Protein AF-A0A918C3E6-F1 (afdb_monomer_lite)

Secondary structure (DSSP, 8-state):
--PPP----GGG---PPP----------------------------SS-----------HHHHHHHHHHHHHHHHSS---S-EE--STT--TTHHHHHHHHS--S-EE--TTTTGGGHHHHHHHHHHHHHHS---SS-----B-SPP--HHHHHHHHHS-GGGTS--S----EEEEE-S-HHHHHHHHHHTT--EEEE-SSPBSSSS--SSEEEEE-SS-HHHHHHHIIIII---TT---EEEEEGGGHHHHBS-SS--TTS-B-PBBPGGGTGGGGGG--TTSB--BEEE-TTTSHHHHHHHHHHHHHHS--EEEEEES-SSSPPP-SHHHHHHHHHHTT-SEEEETTEEEEE-

Sequence (355 aa):
MGDVLVMFDPSRCSTPKRCCSSTTTRPRSELHRKKTKRGIFLTLFSPFIGANVRRARLTRRGVKAAKGKLNEHADLVELKRWRCTGRRTAPHSALWLLARVERAPGYFAPPAASDRGQPLGCALYAWHRLTGELPRRPLSSDYFGRDYTSEEIGQALRRDLCSGLVERRRTPFTWRRESDIARTAAQMIADGKIIGWFQGGSELGPRALGARSILADPRTTASSDALNQRIKHREPFRPFAPAILADHASTWFDLDVPSPFMLLAPPVRPDHVDRIAGVVHVDGTARVQTVDPAAAPTYGELIEHFHQLTGVPVVLHTSFNDREPIVETPAHALATFQACDLDAACVGEYLVERS

InterPro domains:
  IPR031730 Carbamoyltransferase, C-terminal [PF16861] (186-354)
  IPR038152 Carbamoyltransferase, C-terminal domain superfamily [G3DSA:3.90.870.20] (140-353)
  IPR051338 NodU/CmcH Carbamoyltransferase [PTHR34847] (104-354)

Radius of gyration: 26.07 Å; chains: 1; bounding box: 47×56×81 Å

Foldseek 3Di:
DDFADDDDDPPPDDDDDDDDDDDDDDDDDDDDDDDDDDDDDDDDDDPDDDDDDDDDDDDPVNVVVVVVVVVVVVVPPDQQDADEDQDDPDPLACQQVVVVPDPRNYYDYDLASDVLCVVVVVVQVVCCVVPVDHDRDDCPFQLPAAFDDPVQLVCLVPDDLVPDDDPFFFFDKDKDFAPQLLLVLLVCQVVFFWEFEAHHGAGRHQWGQRHQKTWHHQLDLVSLVCCCVFFAVDDSQDAFAKEFAQVCDVVQFVDPDADQSLSYWTATDPVCCNRRVRQAGPVRTGSYHHDYCVHVVSSQSNLVSNCVVRVDSIITIGANAYPDGGQRGSNSSVVSPSRTPGQWYDHHRMIMGGD

Structure (mmCIF, N/CA/C/O backbone):
data_AF-A0A918C3E6-F1
#
_entry.id   AF-A0A918C3E6-F1
#
loop_
_atom_site.group_PDB
_atom_site.id
_atom_site.type_symbol
_atom_site.label_atom_id
_atom_site.label_alt_id
_atom_site.label_comp_id
_atom_site.label_asym_id
_atom_site.label_entity_id
_atom_site.label_seq_id
_atom_site.pdbx_PDB_ins_code
_atom_site.Cartn_x
_atom_site.Cartn_y
_atom_site.Cartn_z
_atom_site.occupancy
_atom_site.B_iso_or_equiv
_atom_site.auth_seq_id
_atom_site.auth_comp_id
_atom_site.auth_asym_id
_atom_site.auth_atom_id
_atom_site.pdbx_PDB_model_num
ATOM 1 N N . MET A 1 1 ? 15.333 -22.493 -15.886 1.00 24.00 1 MET A N 1
ATOM 2 C CA . MET A 1 1 ? 15.479 -21.022 -15.860 1.00 24.00 1 MET A CA 1
ATOM 3 C C . MET A 1 1 ? 15.415 -20.543 -17.299 1.00 24.00 1 MET A C 1
ATOM 5 O O . MET A 1 1 ? 16.269 -20.947 -18.070 1.00 24.00 1 MET A O 1
ATOM 9 N N . GLY A 1 2 ? 14.354 -19.845 -17.704 1.00 22.14 2 GLY A N 1
ATOM 10 C CA . GLY A 1 2 ? 14.158 -19.441 -19.101 1.00 22.14 2 GLY A CA 1
ATOM 11 C C . GLY A 1 2 ? 13.901 -17.941 -19.207 1.00 22.14 2 GLY A C 1
ATOM 12 O O . GLY A 1 2 ? 12.870 -17.471 -18.733 1.00 22.14 2 GLY A O 1
ATOM 13 N N . ASP A 1 3 ? 14.819 -17.221 -19.852 1.00 21.97 3 ASP A N 1
ATOM 14 C CA . ASP A 1 3 ? 14.849 -15.758 -20.024 1.00 21.97 3 ASP A CA 1
ATOM 15 C C . ASP A 1 3 ? 13.633 -15.225 -20.778 1.00 21.97 3 ASP A C 1
ATOM 17 O O . ASP A 1 3 ? 13.451 -15.619 -21.922 1.00 21.97 3 ASP A O 1
ATOM 21 N N . VAL A 1 4 ? 12.798 -14.359 -20.191 1.00 28.09 4 VAL A N 1
ATOM 22 C CA . VAL A 1 4 ? 11.513 -13.907 -20.771 1.00 28.09 4 VAL A CA 1
ATOM 23 C C . VAL A 1 4 ? 11.683 -12.733 -21.746 1.00 28.09 4 VAL A C 1
ATOM 25 O O . VAL A 1 4 ? 12.194 -11.680 -21.389 1.00 28.09 4 VAL A O 1
ATOM 28 N N . LEU A 1 5 ? 11.190 -12.923 -22.975 1.00 25.81 5 LEU A N 1
ATOM 29 C CA . LEU A 1 5 ? 11.141 -11.958 -24.079 1.00 25.81 5 LEU A CA 1
ATOM 30 C C . LEU A 1 5 ? 9.895 -11.056 -23.956 1.00 25.81 5 LEU A C 1
ATOM 32 O O . LEU A 1 5 ? 8.774 -11.565 -23.933 1.00 25.81 5 LEU A O 1
ATOM 36 N N . VAL A 1 6 ? 10.066 -9.730 -23.918 1.00 30.89 6 VAL A N 1
ATOM 37 C CA . VAL A 1 6 ? 8.961 -8.758 -24.032 1.00 30.89 6 VAL A CA 1
ATOM 38 C C . VAL A 1 6 ? 8.838 -8.337 -25.495 1.00 30.89 6 VAL A C 1
ATOM 40 O O . VAL A 1 6 ? 9.670 -7.587 -25.998 1.00 30.89 6 VAL A O 1
ATOM 43 N N . MET A 1 7 ? 7.807 -8.814 -26.195 1.00 27.14 7 MET A N 1
ATOM 44 C CA . MET A 1 7 ? 7.545 -8.416 -27.580 1.00 27.14 7 MET A CA 1
ATOM 45 C C . MET A 1 7 ? 6.648 -7.178 -27.638 1.00 27.14 7 MET A C 1
ATOM 47 O O . MET A 1 7 ? 5.503 -7.193 -27.187 1.00 27.14 7 MET A O 1
ATOM 51 N N . PHE A 1 8 ? 7.159 -6.111 -28.248 1.00 31.36 8 PHE A N 1
ATOM 52 C CA . PHE A 1 8 ? 6.378 -4.953 -28.674 1.00 31.36 8 PHE A CA 1
ATOM 53 C C . PHE A 1 8 ? 6.330 -4.967 -30.207 1.00 31.36 8 PHE A C 1
ATOM 55 O O . PHE A 1 8 ? 7.381 -5.004 -30.837 1.00 31.36 8 PHE A O 1
ATOM 62 N N . ASP A 1 9 ? 5.138 -4.966 -30.812 1.00 30.31 9 ASP A N 1
ATOM 63 C CA . ASP A 1 9 ? 4.958 -4.889 -32.272 1.00 30.31 9 ASP A CA 1
ATOM 64 C C . ASP A 1 9 ? 4.810 -3.411 -32.702 1.00 30.31 9 ASP A C 1
ATOM 66 O O . ASP A 1 9 ? 3.739 -2.812 -32.523 1.00 30.31 9 ASP A O 1
ATOM 70 N N . PRO A 1 10 ? 5.859 -2.786 -33.271 1.00 30.00 10 PRO A N 1
ATOM 71 C CA . PRO A 1 10 ? 5.839 -1.378 -33.657 1.00 30.00 10 PRO A CA 1
ATOM 72 C C . PRO A 1 10 ? 4.968 -1.090 -34.893 1.00 30.00 10 PRO A C 1
ATOM 74 O O . PRO A 1 10 ? 4.697 0.078 -35.181 1.00 30.00 10 PRO A O 1
ATOM 77 N N . SER A 1 11 ? 4.456 -2.106 -35.604 1.00 29.09 11 SER A N 1
ATOM 78 C CA . SER A 1 11 ? 3.634 -1.904 -36.812 1.00 29.09 11 SER A CA 1
ATOM 79 C C . SER A 1 11 ? 2.245 -1.303 -36.529 1.00 29.09 11 SER A C 1
ATOM 81 O O . SER A 1 11 ? 1.541 -0.878 -37.450 1.00 29.09 11 SER A O 1
ATOM 83 N N . ARG A 1 12 ? 1.846 -1.207 -35.250 1.00 30.53 12 ARG A N 1
ATOM 84 C CA . ARG A 1 12 ? 0.537 -0.682 -34.818 1.00 30.53 12 ARG A CA 1
ATOM 85 C C . ARG A 1 12 ? 0.551 0.759 -34.298 1.00 30.53 12 ARG A C 1
ATOM 87 O O . ARG A 1 12 ? -0.494 1.227 -33.830 1.00 30.53 12 ARG A O 1
ATOM 94 N N . CYS A 1 13 ? 1.672 1.475 -34.395 1.00 26.84 13 CYS A N 1
ATOM 95 C CA . CYS A 1 13 ? 1.756 2.885 -34.008 1.00 26.84 13 CYS A CA 1
ATOM 96 C C . CYS A 1 13 ? 1.349 3.794 -35.186 1.00 26.84 13 CYS A C 1
ATOM 98 O O . CYS A 1 13 ? 2.166 4.197 -36.010 1.00 26.84 13 CYS A O 1
ATOM 100 N N . SER A 1 14 ? 0.052 4.092 -35.315 1.00 32.38 14 SER A N 1
ATOM 101 C CA . SER A 1 14 ? -0.426 5.089 -36.279 1.00 32.38 14 SER A CA 1
ATOM 102 C C . SER A 1 14 ? -0.107 6.501 -35.773 1.00 32.38 14 SER A C 1
ATOM 104 O O . SER A 1 14 ? -0.609 6.905 -34.728 1.00 32.38 14 SER A O 1
ATOM 106 N N . THR A 1 15 ? 0.718 7.212 -36.539 1.00 29.31 15 THR A N 1
ATOM 107 C CA . THR A 1 15 ? 1.147 8.620 -36.418 1.00 29.31 15 THR A CA 1
ATOM 108 C C . THR A 1 15 ? 0.153 9.609 -35.764 1.00 29.31 15 THR A C 1
ATOM 110 O O . THR A 1 15 ? -1.048 9.562 -36.045 1.00 29.31 15 THR A O 1
ATOM 113 N N . PRO A 1 16 ? 0.636 10.587 -34.964 1.00 32.25 16 PRO A N 1
ATOM 114 C CA . PRO A 1 16 ? -0.202 11.644 -34.405 1.00 32.25 16 PRO A CA 1
ATOM 115 C C . PRO A 1 16 ? -0.521 12.700 -35.476 1.00 32.25 16 PRO A C 1
ATOM 117 O O . PRO A 1 16 ? 0.372 13.274 -36.103 1.00 32.25 16 PRO A O 1
ATOM 120 N N . LYS A 1 17 ? -1.810 12.986 -35.695 1.00 29.97 17 LYS A N 1
ATOM 121 C CA . LYS A 1 17 ? -2.229 14.171 -36.457 1.00 29.97 17 LYS A CA 1
ATOM 122 C C . LYS A 1 17 ? -2.090 15.412 -35.574 1.00 29.97 17 LYS A C 1
ATOM 124 O O . LYS A 1 17 ? -2.590 15.441 -34.457 1.00 29.97 17 LYS A O 1
ATOM 129 N N . ARG A 1 18 ? -1.415 16.424 -36.123 1.00 29.00 18 ARG A N 1
ATOM 130 C CA . ARG A 1 18 ? -1.186 17.763 -35.562 1.00 29.00 18 ARG A CA 1
ATOM 131 C C . ARG A 1 18 ? -2.487 18.402 -35.052 1.00 29.00 18 ARG A C 1
ATOM 133 O O . ARG A 1 18 ? -3.426 18.551 -35.829 1.00 29.00 18 ARG A O 1
ATOM 140 N N . CYS A 1 19 ? -2.489 18.861 -33.801 1.00 23.14 19 CYS A N 1
ATOM 141 C CA . CYS A 1 19 ? -3.361 19.937 -33.331 1.00 23.14 19 CYS A CA 1
ATOM 142 C C . CYS A 1 19 ? -2.524 21.221 -33.291 1.00 23.14 19 CYS A C 1
ATOM 144 O O . CYS A 1 19 ? -1.730 21.409 -32.376 1.00 23.14 19 CYS A O 1
ATOM 146 N N . CYS A 1 20 ? -2.685 22.084 -34.294 1.00 25.58 20 CYS A N 1
ATOM 147 C CA . CYS A 1 20 ? -2.330 23.495 -34.184 1.00 25.58 20 CYS A CA 1
ATOM 148 C C . CYS A 1 20 ? -3.624 24.271 -33.940 1.00 25.58 20 CYS A C 1
ATOM 150 O O . CYS A 1 20 ? -4.555 24.200 -34.741 1.00 25.58 20 CYS A O 1
ATOM 152 N N . SER A 1 21 ? -3.667 24.989 -32.825 1.00 26.66 21 SER A N 1
ATOM 153 C CA . SER A 1 21 ? -4.630 26.042 -32.533 1.00 26.66 21 SER A CA 1
ATOM 154 C C . SER A 1 21 ? -4.211 27.330 -33.241 1.00 26.66 21 SER A C 1
ATOM 156 O O . SER A 1 21 ? -3.118 27.834 -32.987 1.00 26.66 21 SER A O 1
ATOM 158 N N . SER A 1 22 ? -5.090 27.906 -34.055 1.00 26.45 22 SER A N 1
ATOM 159 C CA . SER A 1 22 ? -5.123 29.354 -34.252 1.00 26.45 22 SER A CA 1
ATOM 160 C C . SER A 1 22 ? -6.558 29.826 -34.484 1.00 26.45 22 SER A C 1
ATOM 162 O O . SER A 1 22 ? -7.335 29.272 -35.259 1.00 26.45 22 SER A O 1
ATOM 164 N N . THR A 1 23 ? -6.902 30.834 -33.700 1.00 26.62 23 THR A N 1
ATOM 165 C CA . THR A 1 23 ? -8.120 31.636 -33.666 1.00 26.62 23 THR A CA 1
ATOM 166 C C . THR A 1 23 ? -8.236 32.539 -34.891 1.00 26.62 23 THR A C 1
ATOM 168 O O . THR A 1 23 ? -7.307 33.298 -35.155 1.00 26.62 23 THR A O 1
ATOM 171 N N . THR A 1 24 ? -9.387 32.548 -35.576 1.00 24.94 24 THR A N 1
ATOM 172 C CA . THR A 1 24 ? -10.014 33.768 -36.137 1.00 24.94 24 THR A CA 1
ATOM 173 C C . THR A 1 24 ? -11.448 33.507 -36.630 1.00 24.94 24 THR A C 1
ATOM 175 O O . THR A 1 24 ? -11.863 32.380 -36.883 1.00 24.94 24 THR A O 1
ATOM 178 N N . THR A 1 25 ? -12.227 34.582 -36.661 1.00 25.11 25 THR A N 1
ATOM 179 C CA . THR A 1 25 ? -13.690 34.714 -36.570 1.00 25.11 25 THR A CA 1
ATOM 180 C C . THR A 1 25 ? -14.451 34.836 -37.909 1.00 25.11 25 THR A C 1
ATOM 182 O O . THR A 1 25 ? -14.099 35.712 -38.683 1.00 25.11 25 THR A O 1
ATOM 185 N N . ARG A 1 26 ? -15.578 34.086 -38.044 1.00 22.88 26 ARG A N 1
ATOM 186 C CA . ARG A 1 26 ? -16.870 34.325 -38.789 1.00 22.88 26 ARG A CA 1
ATOM 187 C C . ARG A 1 26 ? -16.857 34.650 -40.317 1.00 22.88 26 ARG A C 1
ATOM 189 O O . ARG A 1 26 ? -15.815 35.042 -40.816 1.00 22.88 26 ARG A O 1
ATOM 196 N N . PRO A 1 27 ? -17.998 34.578 -41.073 1.00 29.48 27 PRO A N 1
ATOM 197 C CA . PRO A 1 27 ? -19.380 34.143 -40.761 1.00 29.48 27 PRO A CA 1
ATOM 198 C C . PRO A 1 27 ? -19.982 33.063 -41.716 1.00 29.48 27 PRO A C 1
ATOM 200 O O . PRO A 1 27 ? -19.357 32.608 -42.666 1.00 29.48 27 PRO A O 1
ATOM 203 N N . ARG A 1 28 ? -21.232 32.652 -41.426 1.00 29.75 28 ARG A N 1
ATOM 204 C CA . ARG A 1 28 ? -22.107 31.737 -42.197 1.00 29.75 28 ARG A CA 1
ATOM 205 C C . ARG A 1 28 ? -22.489 32.283 -43.586 1.00 29.75 28 ARG A C 1
ATOM 207 O O . ARG A 1 28 ? -22.955 33.414 -43.668 1.00 29.75 28 ARG A O 1
ATOM 214 N N . SER A 1 29 ? -22.488 31.414 -44.601 1.00 25.55 29 SER A N 1
ATOM 215 C CA . SER A 1 29 ? -23.420 31.453 -45.742 1.00 25.55 29 SER A CA 1
ATOM 216 C C . SER A 1 29 ? -23.614 30.048 -46.348 1.00 25.55 29 SER A C 1
ATOM 218 O O . SER A 1 29 ? -22.849 29.121 -46.082 1.00 25.55 29 SER A O 1
ATOM 220 N N . GLU A 1 30 ? -24.735 29.881 -47.041 1.00 25.00 30 GLU A N 1
ATOM 221 C CA . GLU A 1 30 ? -25.447 28.641 -47.359 1.00 25.00 30 GLU A CA 1
ATOM 222 C C . GLU A 1 30 ? -24.906 27.798 -48.539 1.00 25.00 30 GLU A C 1
ATOM 224 O O . GLU A 1 30 ? -24.144 28.261 -49.377 1.00 25.00 30 GLU A O 1
ATOM 229 N N . LEU A 1 31 ? -25.457 26.573 -48.635 1.00 24.31 31 LEU A N 1
ATOM 230 C CA . LEU A 1 31 ? -25.692 25.766 -49.848 1.00 24.31 31 LEU A CA 1
ATOM 231 C C . LEU A 1 31 ? -24.477 25.198 -50.627 1.00 24.31 31 LEU A C 1
ATOM 233 O O . LEU A 1 31 ? -23.880 25.867 -51.453 1.00 24.31 31 LEU A O 1
ATOM 237 N N . HIS A 1 32 ? -24.244 23.878 -50.534 1.00 24.44 32 HIS A N 1
ATOM 238 C CA . HIS A 1 32 ? -24.578 22.918 -51.611 1.00 24.44 32 HIS A CA 1
ATOM 239 C C . HIS A 1 32 ? -24.118 21.477 -51.317 1.00 24.44 32 HIS A C 1
ATOM 241 O O . HIS A 1 32 ? -23.004 21.187 -50.883 1.00 24.44 32 HIS A O 1
ATOM 247 N N . ARG A 1 33 ? -25.012 20.540 -51.632 1.00 33.44 33 ARG A N 1
ATOM 248 C CA . ARG A 1 33 ? -24.866 19.088 -51.517 1.00 33.44 33 ARG A CA 1
ATOM 249 C C . ARG A 1 33 ? -24.036 18.569 -52.703 1.00 33.44 33 ARG A C 1
ATOM 251 O O . ARG A 1 33 ? -24.543 18.530 -53.817 1.00 33.44 33 ARG A O 1
ATOM 258 N N . LYS A 1 34 ? -22.800 18.098 -52.489 1.00 25.55 34 LYS A N 1
ATOM 259 C CA . LYS A 1 34 ? -22.087 17.236 -53.460 1.00 25.55 34 LYS A CA 1
ATOM 260 C C . LYS A 1 34 ? -21.380 16.072 -52.760 1.00 25.55 34 LYS A C 1
ATOM 262 O O . LYS A 1 34 ? -20.381 16.232 -52.068 1.00 25.55 34 LYS A O 1
ATOM 267 N N . LYS A 1 35 ? -21.918 14.865 -52.974 1.00 35.50 35 LYS A N 1
ATOM 268 C CA . LYS A 1 35 ? -21.243 13.588 -52.709 1.00 35.50 35 LYS A CA 1
ATOM 269 C C . LYS A 1 35 ? -20.081 13.443 -53.697 1.00 35.50 35 LYS A C 1
ATOM 271 O O . LYS A 1 35 ? -20.320 13.229 -54.881 1.00 35.50 35 LYS A O 1
ATOM 276 N N . THR A 1 36 ? -18.843 13.452 -53.216 1.00 28.17 36 THR A N 1
ATOM 277 C CA . THR A 1 36 ? -17.682 12.974 -53.986 1.00 28.17 36 THR A CA 1
ATOM 278 C C . THR A 1 36 ? -16.965 11.867 -53.226 1.00 28.17 36 THR A C 1
ATOM 280 O O . THR A 1 36 ? -16.437 12.076 -52.135 1.00 28.17 36 THR A O 1
ATOM 283 N N . LYS A 1 37 ? -16.959 10.670 -53.829 1.00 32.62 37 LYS A N 1
ATOM 284 C CA . LYS A 1 37 ? -16.171 9.499 -53.427 1.00 32.62 37 LYS A CA 1
ATOM 285 C C . LYS A 1 37 ? -14.682 9.878 -53.408 1.00 32.62 37 LYS A C 1
ATOM 287 O O . LYS A 1 37 ? -14.063 9.958 -54.464 1.00 32.62 37 LYS A O 1
ATOM 292 N N . ARG A 1 38 ? -14.086 10.080 -52.229 1.00 27.78 38 ARG A N 1
ATOM 293 C CA . ARG A 1 38 ? -12.622 10.145 -52.092 1.00 27.78 38 ARG A CA 1
ATOM 294 C C . ARG A 1 38 ? -12.074 8.721 -52.009 1.00 27.78 38 ARG A C 1
ATOM 296 O O . ARG A 1 38 ? -12.252 8.037 -51.006 1.00 27.78 38 ARG A O 1
ATOM 303 N N . GLY A 1 39 ? -11.449 8.267 -53.094 1.00 26.94 39 GLY A N 1
ATOM 304 C CA . GLY A 1 39 ? -10.570 7.101 -53.071 1.00 26.94 39 GLY A CA 1
ATOM 305 C C . GLY A 1 39 ? -9.336 7.414 -52.227 1.00 26.94 39 GLY A C 1
ATOM 306 O O . GLY A 1 39 ? -8.713 8.457 -52.408 1.00 26.94 39 GLY A O 1
ATOM 307 N N . ILE A 1 40 ? -9.012 6.532 -51.287 1.00 25.47 40 ILE A N 1
ATOM 308 C CA . ILE A 1 40 ? -7.794 6.616 -50.479 1.00 25.47 40 ILE A CA 1
ATOM 309 C C . ILE A 1 40 ? -6.658 6.051 -51.336 1.00 25.47 40 ILE A C 1
ATOM 311 O O . ILE A 1 40 ? -6.660 4.864 -51.657 1.00 25.47 40 ILE A O 1
ATOM 315 N N . PHE A 1 41 ? -5.718 6.902 -51.739 1.00 24.34 41 PHE A N 1
ATOM 316 C CA . PHE A 1 41 ? -4.439 6.473 -52.299 1.00 24.34 41 PHE A CA 1
ATOM 317 C C . PHE A 1 41 ? -3.450 6.295 -51.147 1.00 24.34 41 PHE A C 1
ATOM 319 O O . PHE A 1 41 ? -3.283 7.206 -50.339 1.00 24.34 41 PHE A O 1
ATOM 326 N N . LEU A 1 42 ? -2.811 5.128 -51.071 1.00 26.30 42 LEU A N 1
ATOM 327 C CA . LEU A 1 42 ? -1.682 4.884 -50.179 1.00 26.30 42 LEU A CA 1
ATOM 328 C C . LEU A 1 42 ? -0.418 4.822 -51.043 1.00 26.30 42 LEU A C 1
ATOM 330 O O . LEU A 1 42 ? -0.316 3.962 -51.918 1.00 26.30 42 LEU A O 1
ATOM 334 N N . THR A 1 43 ? 0.515 5.743 -50.828 1.00 25.66 43 THR A N 1
ATOM 335 C CA . THR A 1 43 ? 1.854 5.690 -51.424 1.00 25.66 43 THR A CA 1
ATOM 336 C C . THR A 1 43 ? 2.743 4.902 -50.467 1.00 25.66 43 THR A C 1
ATOM 338 O O . THR A 1 43 ? 2.933 5.322 -49.328 1.00 25.66 43 THR A O 1
ATOM 341 N N . LEU A 1 44 ? 3.244 3.745 -50.899 1.00 25.62 44 LEU A N 1
ATOM 342 C CA . LEU A 1 44 ? 4.241 2.968 -50.163 1.00 25.62 44 LEU A CA 1
ATOM 343 C C . LEU A 1 44 ? 5.630 3.481 -50.554 1.00 25.62 44 LEU A C 1
ATOM 345 O O . LEU A 1 44 ? 5.971 3.462 -51.734 1.00 25.62 44 LEU A O 1
ATOM 349 N N . PHE A 1 45 ? 6.414 3.931 -49.577 1.00 23.41 45 PHE A N 1
ATOM 350 C CA . PHE A 1 45 ? 7.855 4.114 -49.736 1.00 23.41 45 PHE A CA 1
ATOM 351 C C . PHE A 1 45 ? 8.558 2.882 -49.162 1.00 23.41 45 PHE A C 1
ATOM 353 O O . PHE A 1 45 ? 8.372 2.550 -47.994 1.00 23.41 45 PHE A O 1
ATOM 360 N N . SER A 1 46 ? 9.355 2.218 -49.994 1.00 26.66 46 SER A N 1
ATOM 361 C CA . SER A 1 46 ? 10.363 1.243 -49.582 1.00 26.66 46 SER A CA 1
ATOM 362 C C . SER A 1 46 ? 11.721 1.805 -50.011 1.00 26.66 46 SER A C 1
ATOM 364 O O . SER A 1 46 ? 11.841 2.227 -51.164 1.00 26.66 46 SER A O 1
ATOM 366 N N . PRO A 1 47 ? 12.731 1.891 -49.129 1.00 31.95 47 PRO A N 1
ATOM 367 C CA . PRO A 1 47 ? 14.073 2.250 -49.538 1.00 31.95 47 PRO A CA 1
ATOM 368 C C . PRO A 1 47 ? 14.764 0.950 -49.934 1.00 31.95 47 PRO A C 1
ATOM 370 O O . PRO A 1 47 ? 15.259 0.261 -49.063 1.00 31.95 47 PRO A O 1
ATOM 373 N N . PHE A 1 48 ? 14.672 0.556 -51.199 1.00 28.02 48 PHE A N 1
ATOM 374 C CA . PHE A 1 48 ? 15.638 -0.248 -51.962 1.00 28.02 48 PHE A CA 1
ATOM 375 C C . PHE A 1 48 ? 14.918 -0.761 -53.217 1.00 28.02 48 PHE A C 1
ATOM 377 O O . PHE A 1 48 ? 13.829 -1.321 -53.135 1.00 28.02 48 PHE A O 1
ATOM 384 N N . ILE A 1 49 ? 15.571 -0.577 -54.369 1.00 27.23 49 ILE A N 1
ATOM 385 C CA . ILE A 1 49 ? 15.128 -0.870 -55.745 1.00 27.23 49 ILE A CA 1
ATOM 386 C C . ILE A 1 49 ? 14.296 0.258 -56.380 1.00 27.23 49 ILE A C 1
ATOM 388 O O . ILE A 1 49 ? 13.123 0.480 -56.091 1.00 27.23 49 ILE A O 1
ATOM 392 N N . GLY A 1 50 ? 14.958 0.988 -57.280 1.00 29.19 50 GLY A N 1
ATOM 393 C CA . GLY A 1 50 ? 14.334 1.963 -58.160 1.00 29.19 50 GLY A CA 1
ATOM 394 C C . GLY A 1 50 ? 13.469 1.330 -59.254 1.00 29.19 50 GLY A C 1
ATOM 395 O O . GLY A 1 50 ? 13.571 0.148 -59.561 1.00 29.19 50 GLY A O 1
ATOM 396 N N . ALA A 1 51 ? 12.690 2.210 -59.884 1.00 29.88 51 ALA A N 1
ATOM 397 C CA . ALA A 1 51 ? 11.953 2.051 -61.138 1.00 29.88 51 ALA A CA 1
ATOM 398 C C . ALA A 1 51 ? 10.553 1.386 -61.104 1.00 29.88 51 ALA A C 1
ATOM 400 O O . ALA A 1 51 ? 10.354 0.232 -60.746 1.00 29.88 51 ALA A O 1
ATOM 401 N N . ASN A 1 52 ? 9.604 2.165 -61.644 1.00 27.39 52 ASN A N 1
ATOM 402 C CA . ASN A 1 52 ? 8.299 1.809 -62.217 1.00 27.39 52 ASN A CA 1
ATOM 403 C C . ASN A 1 52 ? 7.148 1.397 -61.280 1.00 27.39 52 ASN A C 1
ATOM 405 O O . ASN A 1 52 ? 6.746 0.241 -61.173 1.00 27.39 52 ASN A O 1
ATOM 409 N N . VAL A 1 53 ? 6.473 2.417 -60.740 1.00 26.23 53 VAL A N 1
ATOM 410 C CA . VAL A 1 53 ? 5.134 2.305 -60.142 1.00 26.23 53 VAL A CA 1
ATOM 411 C C . VAL A 1 53 ? 4.076 2.110 -61.241 1.00 26.23 53 VAL A C 1
ATOM 413 O O . VAL A 1 53 ? 3.628 3.074 -61.861 1.00 26.23 53 VAL A O 1
ATOM 416 N N . ARG A 1 54 ? 3.588 0.878 -61.445 1.00 27.98 54 ARG A N 1
ATOM 417 C CA . ARG A 1 54 ? 2.257 0.651 -62.045 1.00 27.98 54 ARG A CA 1
ATOM 418 C C . ARG A 1 54 ? 1.211 0.597 -60.930 1.00 27.98 54 ARG A C 1
ATOM 420 O O . ARG A 1 54 ? 1.223 -0.294 -60.086 1.00 27.98 54 ARG A O 1
ATOM 427 N N . ARG A 1 55 ? 0.283 1.560 -60.920 1.00 28.39 55 ARG A N 1
ATOM 428 C CA . ARG A 1 55 ? -0.861 1.597 -59.991 1.00 28.39 55 ARG A CA 1
ATOM 429 C C . ARG A 1 55 ? -1.828 0.446 -60.295 1.00 28.39 55 ARG A C 1
ATOM 431 O O . ARG A 1 55 ? -2.623 0.550 -61.224 1.00 28.39 55 ARG A O 1
ATOM 438 N N . ALA A 1 56 ? -1.816 -0.611 -59.486 1.00 35.06 56 ALA A N 1
ATOM 439 C CA . ALA A 1 56 ? -2.851 -1.644 -59.520 1.00 35.06 56 ALA A CA 1
ATOM 440 C C . ALA A 1 56 ? -3.968 -1.338 -58.503 1.00 35.06 56 ALA A C 1
ATOM 442 O O . ALA A 1 56 ? -3.718 -1.074 -57.326 1.00 35.06 56 ALA A O 1
ATOM 443 N N . ARG A 1 57 ? -5.226 -1.376 -58.958 1.00 30.28 57 ARG A N 1
ATOM 444 C CA . ARG A 1 57 ? -6.423 -1.220 -58.115 1.00 30.28 57 ARG A CA 1
ATOM 445 C C . ARG A 1 57 ? -6.700 -2.546 -57.396 1.00 30.28 57 ARG A C 1
ATOM 447 O O . ARG A 1 57 ? -7.277 -3.456 -57.982 1.00 30.28 57 ARG A O 1
ATOM 454 N N . LEU A 1 58 ? -6.309 -2.670 -56.129 1.00 36.47 58 LEU A N 1
ATOM 455 C CA . LEU A 1 58 ? -6.664 -3.842 -55.323 1.00 36.47 58 LEU A CA 1
ATOM 456 C C . LEU A 1 58 ? -8.143 -3.786 -54.914 1.00 36.47 58 LEU A C 1
ATOM 458 O O . LEU A 1 58 ? -8.616 -2.815 -54.321 1.00 36.47 58 LEU A O 1
ATOM 462 N N . THR A 1 59 ? -8.889 -4.842 -55.238 1.00 41.09 59 THR A N 1
ATOM 463 C CA . THR A 1 59 ? -10.287 -5.010 -54.821 1.00 41.09 59 THR A CA 1
ATOM 464 C C . THR A 1 59 ? -10.366 -5.404 -53.340 1.00 41.09 59 THR A C 1
ATOM 466 O O . THR A 1 59 ? -9.414 -5.941 -52.769 1.00 41.09 59 THR A O 1
ATOM 469 N N . ARG A 1 60 ? -11.521 -5.182 -52.687 1.00 36.12 60 ARG A N 1
ATOM 470 C CA . ARG A 1 60 ? -11.744 -5.517 -51.258 1.00 36.12 60 ARG A CA 1
ATOM 471 C C . ARG A 1 60 ? -11.399 -6.973 -50.894 1.00 36.12 60 ARG A C 1
ATOM 473 O O . ARG A 1 60 ? -11.041 -7.227 -49.748 1.00 36.12 60 ARG A O 1
ATOM 480 N N . ARG A 1 61 ? -11.477 -7.915 -51.845 1.00 34.00 61 ARG A N 1
ATOM 481 C CA . ARG A 1 61 ? -11.069 -9.320 -51.648 1.00 34.00 61 ARG A CA 1
ATOM 482 C C . ARG A 1 61 ? -9.544 -9.487 -51.561 1.00 34.00 61 ARG A C 1
ATOM 484 O O . ARG A 1 61 ? -9.086 -10.233 -50.703 1.00 34.00 61 ARG A O 1
ATOM 491 N N . GLY A 1 62 ? -8.766 -8.730 -52.340 1.00 34.59 62 GLY A N 1
ATOM 492 C CA . GLY A 1 62 ? -7.295 -8.754 -52.292 1.00 34.59 62 GLY A CA 1
ATOM 493 C C . GLY A 1 62 ? -6.722 -8.231 -50.970 1.00 34.59 62 GLY A C 1
ATOM 494 O O . GLY A 1 62 ? -5.773 -8.796 -50.438 1.00 34.59 62 GLY A O 1
ATOM 495 N N . VAL A 1 63 ? -7.367 -7.224 -50.371 1.00 36.41 63 VAL A N 1
ATOM 496 C CA . VAL A 1 63 ? -7.002 -6.707 -49.035 1.00 36.41 63 VAL A CA 1
ATOM 497 C C . VAL A 1 63 ? -7.276 -7.738 -47.931 1.00 36.41 63 VAL A C 1
ATOM 499 O O . VAL A 1 63 ? -6.523 -7.826 -46.964 1.00 36.41 63 VAL A O 1
ATOM 502 N N . LYS A 1 64 ? -8.336 -8.546 -48.074 1.00 36.25 64 LYS A N 1
ATOM 503 C CA . LYS A 1 64 ? -8.692 -9.598 -47.108 1.00 36.25 64 LYS A CA 1
ATOM 504 C C . LYS A 1 64 ? -7.721 -10.785 -47.178 1.00 36.25 64 LYS A C 1
ATOM 506 O O . LYS A 1 64 ? -7.312 -11.277 -46.134 1.00 36.25 64 LYS A O 1
ATOM 511 N N . ALA A 1 65 ? -7.298 -11.174 -48.383 1.00 35.12 65 ALA A N 1
ATOM 512 C CA . ALA A 1 65 ? -6.311 -12.236 -48.597 1.00 35.12 65 ALA A CA 1
ATOM 513 C C . ALA A 1 65 ? -4.898 -11.846 -48.117 1.00 35.12 65 ALA A C 1
ATOM 515 O O . ALA A 1 65 ? -4.216 -12.658 -47.500 1.00 35.12 65 ALA A O 1
ATOM 516 N N . ALA A 1 66 ? -4.483 -10.589 -48.322 1.00 37.78 66 ALA A N 1
ATOM 517 C CA . ALA A 1 66 ? -3.210 -10.079 -47.805 1.00 37.78 66 ALA A CA 1
ATOM 518 C C . ALA A 1 66 ? -3.189 -9.992 -46.265 1.00 37.78 66 ALA A C 1
ATOM 520 O O . ALA A 1 66 ? -2.175 -10.305 -45.652 1.00 37.78 66 ALA A O 1
ATOM 521 N N . LYS A 1 67 ? -4.322 -9.639 -45.632 1.00 35.69 67 LYS A N 1
ATOM 522 C CA . LYS A 1 67 ? -4.488 -9.712 -44.168 1.00 35.69 67 LYS A CA 1
ATOM 523 C C . LYS A 1 67 ? -4.460 -11.146 -43.635 1.00 35.69 67 LYS A C 1
ATOM 525 O O . LYS A 1 67 ? -3.902 -11.363 -42.570 1.00 35.69 67 LYS A O 1
ATOM 530 N N . GLY A 1 68 ? -5.053 -12.095 -44.365 1.00 31.94 68 GLY A N 1
ATOM 531 C CA . GLY A 1 68 ? -5.024 -13.518 -44.010 1.00 31.94 68 GLY A CA 1
ATOM 532 C C . GLY A 1 68 ? -3.599 -14.066 -43.969 1.00 31.94 68 GLY A C 1
ATOM 533 O O . GLY A 1 68 ? -3.185 -14.594 -42.946 1.00 31.94 68 GLY A O 1
ATOM 534 N N . LYS A 1 69 ? -2.810 -13.810 -45.021 1.00 33.84 69 LYS A N 1
ATOM 535 C CA . LYS A 1 69 ? -1.411 -14.264 -45.099 1.00 33.84 69 LYS A CA 1
ATOM 536 C C . LYS A 1 69 ? -0.467 -13.569 -44.111 1.00 33.84 69 LYS A C 1
ATOM 538 O O . LYS A 1 69 ? 0.484 -14.191 -43.657 1.00 33.84 69 LYS A O 1
ATOM 543 N N . LEU A 1 70 ? -0.714 -12.301 -43.757 1.00 34.00 70 LEU A N 1
ATOM 544 C CA . LEU A 1 70 ? 0.057 -11.614 -42.706 1.00 34.00 70 LEU A CA 1
ATOM 545 C C . LEU A 1 70 ? -0.235 -12.172 -41.306 1.00 34.00 70 LEU A C 1
ATOM 547 O O . LEU A 1 70 ? 0.669 -12.213 -40.479 1.00 34.00 70 LEU A O 1
ATOM 551 N N . ASN A 1 71 ? -1.476 -12.596 -41.046 1.00 34.41 71 ASN A N 1
ATOM 552 C CA . ASN A 1 71 ? -1.841 -13.227 -39.778 1.00 34.41 71 ASN A CA 1
ATOM 553 C C . ASN A 1 71 ? -1.268 -14.649 -39.674 1.00 34.41 71 ASN A C 1
ATOM 555 O O . ASN A 1 71 ? -0.693 -14.978 -38.646 1.00 34.41 71 ASN A O 1
ATOM 559 N N . GLU A 1 72 ? -1.317 -15.444 -40.749 1.00 35.03 72 GLU A N 1
ATOM 560 C CA . GLU A 1 72 ? -0.706 -16.786 -40.778 1.00 35.03 72 GLU A CA 1
ATOM 561 C C . GLU A 1 72 ? 0.815 -16.742 -40.550 1.00 35.03 72 GLU A C 1
ATOM 563 O O . GLU A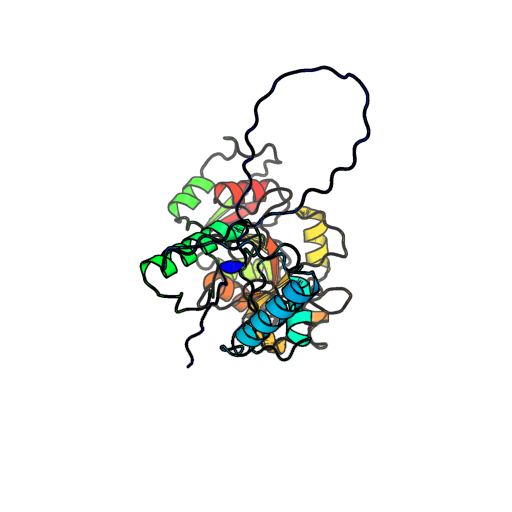 1 72 ? 1.365 -17.614 -39.885 1.00 35.03 72 GLU A O 1
ATOM 568 N N . HIS A 1 73 ? 1.505 -15.701 -41.033 1.00 32.59 73 HIS A N 1
ATOM 569 C CA . HIS A 1 73 ? 2.936 -15.519 -40.770 1.00 32.59 73 HIS A CA 1
ATOM 570 C C . HIS A 1 73 ? 3.245 -15.048 -39.341 1.00 32.59 73 HIS A C 1
ATOM 572 O O . HIS A 1 73 ? 4.318 -15.359 -38.828 1.00 32.59 73 HIS A O 1
ATOM 578 N N . ALA A 1 74 ? 2.330 -14.312 -38.702 1.00 33.72 74 ALA A N 1
ATOM 579 C CA . ALA A 1 74 ? 2.465 -13.881 -37.310 1.00 33.72 74 ALA A CA 1
ATOM 580 C C . ALA A 1 74 ? 2.208 -15.031 -36.320 1.00 33.72 74 ALA A C 1
ATOM 582 O O . ALA A 1 74 ? 2.800 -15.048 -35.245 1.00 33.72 74 ALA A O 1
ATOM 583 N N . ASP A 1 75 ? 1.385 -16.010 -36.704 1.00 34.06 75 ASP A N 1
ATOM 584 C CA . ASP A 1 75 ? 1.095 -17.194 -35.889 1.00 34.06 75 ASP A CA 1
ATOM 585 C C . ASP A 1 75 ? 2.223 -18.251 -35.931 1.00 34.06 75 ASP A C 1
ATOM 587 O O . ASP A 1 75 ? 2.317 -19.094 -35.039 1.00 34.06 75 ASP A O 1
ATOM 591 N N . LEU A 1 76 ? 3.111 -18.193 -36.934 1.00 34.38 76 LEU A N 1
ATOM 592 C CA . LEU A 1 76 ? 4.217 -19.145 -37.133 1.00 34.38 76 LEU A CA 1
ATOM 593 C C . LEU A 1 76 ? 5.531 -18.759 -36.427 1.00 34.38 76 LEU A C 1
ATOM 595 O O . LEU A 1 76 ? 6.439 -19.586 -36.357 1.00 34.38 76 LEU A O 1
ATOM 599 N N . VAL A 1 77 ? 5.650 -17.542 -35.886 1.00 37.12 77 VAL A N 1
ATOM 600 C CA . VAL A 1 77 ? 6.881 -17.049 -35.242 1.00 37.12 77 VAL A CA 1
ATOM 601 C C . VAL A 1 77 ? 6.623 -16.834 -33.743 1.00 37.12 77 VAL A C 1
ATOM 603 O O . VAL A 1 77 ? 6.309 -15.741 -33.293 1.00 37.12 77 VAL A O 1
ATOM 606 N N . GLU A 1 78 ? 6.715 -17.933 -32.989 1.00 39.66 78 GLU A N 1
ATOM 607 C CA . GLU A 1 78 ? 6.805 -18.012 -31.517 1.00 39.66 78 GLU A CA 1
ATOM 608 C C . GLU A 1 78 ? 5.705 -17.342 -30.660 1.00 39.66 78 GLU A C 1
ATOM 610 O O . GLU A 1 78 ? 5.936 -16.408 -29.893 1.00 39.66 78 GLU A O 1
ATOM 615 N N . LEU A 1 79 ? 4.514 -17.946 -30.628 1.00 34.78 79 LEU A N 1
ATOM 616 C CA . LEU A 1 79 ? 3.482 -17.672 -29.615 1.00 34.78 79 LEU A CA 1
ATOM 617 C C . LEU A 1 79 ? 3.573 -18.635 -28.417 1.00 34.78 79 LEU A C 1
ATOM 619 O O . LEU A 1 79 ? 2.682 -19.453 -28.184 1.00 34.78 79 LEU A O 1
ATOM 623 N N . LYS A 1 80 ? 4.641 -18.528 -27.615 1.00 32.72 80 LYS A N 1
ATOM 624 C CA . LYS A 1 80 ? 4.684 -19.145 -26.270 1.00 32.72 80 LYS A CA 1
ATOM 625 C C . LYS A 1 80 ? 5.030 -18.196 -25.121 1.00 32.72 80 LYS A C 1
ATOM 627 O O . LYS A 1 80 ? 5.319 -18.656 -24.020 1.00 32.72 80 LYS A O 1
ATOM 632 N N . ARG A 1 81 ? 4.931 -16.878 -25.319 1.00 38.38 81 ARG A N 1
ATOM 633 C CA . ARG A 1 81 ? 5.111 -15.903 -24.233 1.00 38.38 81 ARG A CA 1
ATOM 634 C C . ARG A 1 81 ? 4.092 -14.770 -24.288 1.00 38.38 81 ARG A C 1
ATOM 636 O O . ARG A 1 81 ? 4.013 -14.061 -25.278 1.00 38.38 81 ARG A O 1
ATOM 643 N N . TRP A 1 82 ? 3.333 -14.664 -23.197 1.00 37.59 82 TRP A N 1
ATOM 644 C CA . TRP A 1 82 ? 2.647 -13.490 -22.648 1.00 37.59 82 TRP A CA 1
ATOM 645 C C . TRP A 1 82 ? 1.951 -12.541 -23.645 1.00 37.59 82 TRP A C 1
ATOM 647 O O . TRP A 1 82 ? 2.585 -11.734 -24.320 1.00 37.59 82 TRP A O 1
ATOM 657 N N . ARG A 1 83 ? 0.609 -12.560 -23.682 1.00 46.41 83 ARG A N 1
ATOM 658 C CA . ARG A 1 83 ? -0.180 -11.551 -24.418 1.00 46.41 83 ARG A CA 1
ATOM 659 C C . ARG A 1 83 ? -0.216 -10.236 -23.622 1.00 46.41 83 ARG A C 1
ATOM 661 O O . ARG A 1 83 ? -0.854 -10.173 -22.577 1.00 46.41 83 ARG A O 1
ATOM 668 N N . CYS A 1 84 ? 0.439 -9.187 -24.123 1.00 43.22 84 CYS A N 1
ATOM 669 C CA . CYS A 1 84 ? 0.419 -7.840 -23.535 1.00 43.22 84 CYS A CA 1
ATOM 670 C C . CYS A 1 84 ? -0.735 -6.997 -24.111 1.00 43.22 84 CYS A C 1
ATOM 672 O O . CYS A 1 84 ? -0.806 -6.794 -25.326 1.00 43.22 84 CYS A O 1
ATOM 674 N N . THR A 1 85 ? -1.613 -6.431 -23.274 1.00 48.31 85 THR A N 1
ATOM 675 C CA . THR A 1 85 ? -2.646 -5.479 -23.734 1.00 48.31 85 THR A CA 1
ATOM 676 C C . THR A 1 85 ? -2.310 -4.048 -23.312 1.00 48.31 85 THR A C 1
ATOM 678 O O . THR A 1 85 ? -2.349 -3.723 -22.131 1.00 48.31 85 THR A O 1
ATOM 681 N N . GLY A 1 86 ? -1.999 -3.182 -24.284 1.00 36.97 86 GLY A N 1
ATOM 682 C CA . GLY A 1 86 ? -1.629 -1.771 -24.069 1.00 36.97 86 GLY A CA 1
ATOM 683 C C . GLY A 1 86 ? -2.601 -0.745 -24.668 1.00 36.97 86 GLY A C 1
ATOM 684 O O . GLY A 1 86 ? -2.201 0.377 -24.963 1.00 36.97 86 GLY A O 1
ATOM 685 N N . ARG A 1 87 ? -3.866 -1.105 -24.933 1.00 33.38 87 ARG A N 1
ATOM 686 C CA . ARG A 1 87 ? -4.883 -0.145 -25.407 1.00 33.38 87 ARG A CA 1
ATOM 687 C C . ARG A 1 87 ? -6.040 -0.052 -24.419 1.00 33.38 87 ARG A C 1
ATOM 689 O O . ARG A 1 87 ? -6.560 -1.083 -24.016 1.00 33.38 87 ARG A O 1
ATOM 696 N N . ARG A 1 88 ? -6.406 1.200 -24.109 1.00 36.78 88 ARG A N 1
ATOM 697 C CA . ARG A 1 88 ? -7.532 1.825 -23.364 1.00 36.78 88 ARG A CA 1
ATOM 698 C C . ARG A 1 88 ? -8.782 1.031 -22.898 1.00 36.78 88 ARG A C 1
ATOM 700 O O . ARG A 1 88 ? -9.669 1.672 -22.350 1.00 36.78 88 ARG A O 1
ATOM 707 N N . THR A 1 89 ? -8.924 -0.282 -23.061 1.00 35.22 89 THR A N 1
ATOM 708 C CA . THR A 1 89 ? -10.215 -0.973 -22.865 1.00 35.22 89 THR A CA 1
ATOM 709 C C . THR A 1 89 ? -10.163 -2.354 -22.216 1.00 35.22 89 THR A C 1
ATOM 711 O O . THR A 1 89 ? -11.192 -3.019 -22.196 1.00 35.22 89 THR A O 1
ATOM 714 N N . ALA A 1 90 ? -9.050 -2.800 -21.634 1.00 38.59 90 ALA A N 1
ATOM 715 C CA . ALA A 1 90 ? -9.158 -3.856 -20.631 1.00 38.59 90 ALA A CA 1
ATOM 716 C C . ALA A 1 90 ? -9.355 -3.177 -19.266 1.00 38.59 90 ALA A C 1
ATOM 718 O O . ALA A 1 90 ? -8.390 -2.617 -18.740 1.00 38.59 90 ALA A O 1
ATOM 719 N N . PRO A 1 91 ? -10.574 -3.130 -18.687 1.00 46.22 91 PRO A N 1
ATOM 720 C CA . PRO A 1 91 ? -10.676 -2.811 -17.271 1.00 46.22 91 PRO A CA 1
ATOM 721 C C . PRO A 1 91 ? -9.774 -3.808 -16.548 1.00 46.22 91 PRO A C 1
ATOM 723 O O . PRO A 1 91 ? -9.863 -5.001 -16.814 1.00 46.22 91 PRO A O 1
ATOM 726 N N . HIS A 1 92 ? -8.866 -3.313 -15.703 1.00 51.56 92 HIS A N 1
ATOM 727 C CA . HIS A 1 92 ? -7.821 -4.126 -15.077 1.00 51.56 92 HIS A CA 1
ATOM 728 C C . HIS A 1 92 ? -8.367 -5.445 -14.484 1.00 51.56 92 HIS A C 1
ATOM 730 O O . HIS A 1 92 ? -7.699 -6.455 -14.568 1.00 51.56 92 HIS A O 1
ATOM 736 N N . SER A 1 93 ? -9.620 -5.485 -14.015 1.00 47.81 93 SER A N 1
ATOM 737 C CA . SER A 1 93 ? -10.299 -6.694 -13.523 1.00 47.81 93 SER A CA 1
ATOM 738 C C . SER A 1 93 ? -10.707 -7.733 -14.586 1.00 47.81 93 SER A C 1
ATOM 740 O O . SER A 1 93 ? -10.718 -8.922 -14.282 1.00 47.81 93 SER A O 1
ATOM 742 N N . ALA A 1 94 ? -10.993 -7.351 -15.837 1.00 50.09 94 ALA A N 1
ATOM 743 C CA . ALA A 1 94 ? -11.307 -8.307 -16.914 1.00 50.09 94 ALA A CA 1
ATOM 744 C C . ALA A 1 94 ? -10.094 -9.164 -17.324 1.00 50.09 94 ALA A C 1
ATOM 746 O O . ALA A 1 94 ? -10.241 -10.152 -18.041 1.00 50.09 94 ALA A O 1
ATOM 747 N N . LEU A 1 95 ? -8.901 -8.802 -16.847 1.00 56.91 95 LEU A N 1
ATOM 748 C CA . LEU A 1 95 ? -7.660 -9.529 -17.092 1.00 56.91 95 LEU A CA 1
ATOM 749 C C . LEU A 1 95 ? -7.658 -10.906 -16.432 1.00 56.91 95 LEU A C 1
ATOM 751 O O . LEU A 1 95 ? -7.121 -11.846 -17.006 1.00 56.91 95 LEU A O 1
ATOM 755 N N . TRP A 1 96 ? -8.323 -11.049 -15.284 1.00 51.59 96 TRP A N 1
ATOM 756 C CA . TRP A 1 96 ? -8.463 -12.346 -14.626 1.00 51.59 96 TRP A CA 1
ATOM 757 C C . TRP A 1 96 ? -9.325 -13.321 -15.443 1.00 51.59 96 TRP A C 1
ATOM 759 O O . TRP A 1 96 ? -8.953 -14.478 -15.623 1.00 51.59 96 TRP A O 1
ATOM 769 N N . LEU A 1 97 ? -10.426 -12.845 -16.036 1.00 52.03 97 LEU A N 1
ATOM 770 C CA . LEU A 1 97 ? -11.239 -13.659 -16.947 1.00 52.03 97 LEU A CA 1
ATOM 771 C C . LEU A 1 97 ? -10.442 -14.053 -18.197 1.00 52.03 97 LEU A C 1
ATOM 773 O O . LEU A 1 97 ? -10.488 -15.204 -18.618 1.00 52.03 97 LEU A O 1
ATOM 777 N N . LEU A 1 98 ? -9.657 -13.131 -18.760 1.00 53.84 98 LEU A N 1
ATOM 778 C CA . LEU A 1 98 ? -8.797 -13.421 -19.912 1.00 53.84 98 LEU A CA 1
ATOM 779 C C . LEU A 1 98 ? -7.694 -14.438 -19.593 1.00 53.84 98 LEU A C 1
ATOM 781 O O . LEU A 1 98 ? -7.394 -15.269 -20.447 1.00 53.84 98 LEU A O 1
ATOM 785 N N . ALA A 1 99 ? -7.144 -14.423 -18.375 1.00 55.25 99 ALA A N 1
ATOM 786 C CA . ALA A 1 99 ? -6.189 -15.434 -17.924 1.00 55.25 99 ALA A CA 1
ATOM 787 C C . ALA A 1 99 ? -6.799 -16.852 -17.901 1.00 55.25 99 ALA A C 1
ATOM 789 O O . ALA A 1 99 ? -6.073 -17.822 -18.091 1.00 55.25 99 ALA A O 1
ATOM 790 N N . ARG A 1 100 ? -8.126 -16.976 -17.724 1.00 53.34 100 ARG A N 1
ATOM 791 C CA . ARG A 1 100 ? -8.851 -18.263 -17.723 1.00 53.34 100 ARG A CA 1
ATOM 792 C C . ARG A 1 100 ? -9.443 -18.667 -19.078 1.00 53.34 100 ARG A C 1
ATOM 794 O O . ARG A 1 100 ? -9.662 -19.852 -19.311 1.00 53.34 100 ARG A O 1
ATOM 801 N N . VAL A 1 101 ? -9.738 -17.708 -19.958 1.00 53.19 101 VAL A N 1
ATOM 802 C CA . VAL A 1 101 ? -10.510 -17.939 -21.198 1.00 53.19 101 VAL A CA 1
ATOM 803 C C . VAL A 1 101 ? -9.657 -18.445 -22.371 1.00 53.19 101 VAL A C 1
ATOM 805 O O . VAL A 1 101 ? -10.204 -18.979 -23.333 1.00 53.19 101 VAL A O 1
ATOM 808 N N . GLU A 1 102 ? -8.327 -18.379 -22.310 1.00 44.31 102 GLU A N 1
ATOM 809 C CA . GLU A 1 102 ? -7.471 -18.898 -23.383 1.00 44.31 102 GLU A CA 1
ATOM 810 C C . GLU A 1 102 ? -6.357 -19.799 -22.845 1.00 44.31 102 GLU A C 1
ATOM 812 O O . GLU A 1 102 ? -5.804 -19.566 -21.777 1.00 44.31 102 GLU A O 1
ATOM 817 N N . ARG A 1 103 ? -5.963 -20.794 -23.653 1.00 45.81 103 ARG A N 1
ATOM 818 C CA . ARG A 1 103 ? -4.740 -21.613 -23.521 1.00 45.81 103 ARG A CA 1
ATOM 819 C C . ARG A 1 103 ? -3.452 -20.768 -23.660 1.00 45.81 103 ARG A C 1
ATOM 821 O O . ARG A 1 103 ? -2.511 -21.172 -24.343 1.00 45.81 103 ARG A O 1
ATOM 828 N N . ALA A 1 104 ? -3.432 -19.556 -23.111 1.00 47.94 104 ALA A N 1
ATOM 829 C CA . ALA A 1 104 ? -2.345 -18.602 -23.223 1.00 47.94 104 ALA A CA 1
ATOM 830 C C . ALA A 1 104 ? -1.297 -18.889 -22.129 1.00 47.94 104 ALA A C 1
ATOM 832 O O . ALA A 1 104 ? -1.641 -18.907 -20.951 1.00 47.94 104 ALA A O 1
ATOM 833 N N . PRO A 1 105 ? -0.012 -19.076 -22.478 1.00 49.50 105 PRO A N 1
ATOM 834 C CA . PRO A 1 105 ? 1.046 -19.470 -21.538 1.00 49.50 105 PRO A CA 1
ATOM 835 C C . PRO A 1 105 ? 1.526 -18.336 -20.602 1.00 49.50 105 PRO A C 1
ATOM 837 O O . PRO A 1 105 ? 2.664 -18.354 -20.141 1.00 49.50 105 PRO A O 1
ATOM 840 N N . GLY A 1 106 ? 0.687 -17.328 -20.344 1.00 56.19 106 GLY A N 1
ATOM 841 C CA . GLY A 1 106 ? 0.972 -16.190 -19.466 1.00 56.19 106 GLY A CA 1
ATOM 842 C C . GLY A 1 106 ? 0.265 -14.903 -19.908 1.00 56.19 106 GLY A C 1
ATOM 843 O O . GLY A 1 106 ? -0.022 -14.711 -21.095 1.00 56.19 106 GLY A O 1
ATOM 844 N N . TYR A 1 107 ? -0.005 -14.003 -18.961 1.00 65.31 107 TYR A N 1
ATOM 845 C CA . TYR A 1 107 ? -0.627 -12.696 -19.198 1.00 65.31 107 TYR A CA 1
ATOM 846 C C . TYR A 1 107 ? 0.055 -11.588 -18.377 1.00 65.31 107 TYR A C 1
ATOM 848 O O . TYR A 1 107 ? 0.108 -11.672 -17.155 1.00 65.31 107 TYR A O 1
ATOM 856 N N . PHE A 1 108 ? 0.582 -10.546 -19.035 1.00 71.44 108 PHE A N 1
ATOM 857 C CA . PHE A 1 108 ? 1.272 -9.435 -18.365 1.00 71.44 108 PHE A CA 1
ATOM 858 C C . PHE A 1 108 ? 0.675 -8.110 -18.821 1.00 71.44 108 PHE A C 1
ATOM 860 O O . PHE A 1 108 ? 0.608 -7.816 -20.017 1.00 71.44 108 PHE A O 1
ATOM 867 N N . ALA A 1 109 ? 0.292 -7.285 -17.853 1.00 74.56 109 ALA A N 1
ATOM 868 C CA . ALA A 1 109 ? -0.004 -5.881 -18.074 1.00 74.56 109 ALA A CA 1
ATOM 869 C C . ALA A 1 109 ? 0.917 -5.026 -17.203 1.00 74.56 109 ALA A C 1
ATOM 871 O O . ALA A 1 109 ? 1.045 -5.308 -16.011 1.00 74.56 109 ALA A O 1
ATOM 872 N N . PRO A 1 110 ? 1.518 -3.962 -17.764 1.00 79.56 110 PRO A N 1
ATOM 873 C CA . PRO A 1 110 ? 2.253 -3.008 -16.953 1.00 79.56 110 PRO A CA 1
ATOM 874 C C . PRO A 1 110 ? 1.285 -2.258 -16.015 1.00 79.56 110 PRO A C 1
ATOM 876 O O . PRO A 1 110 ? 0.152 -1.969 -16.419 1.00 79.56 110 PRO A O 1
ATOM 879 N N . PRO A 1 111 ? 1.721 -1.870 -14.803 1.00 82.25 111 PRO A N 1
ATOM 880 C CA . PRO A 1 111 ? 0.882 -1.149 -13.835 1.00 82.25 111 PRO A CA 1
ATOM 881 C C . PRO A 1 111 ? 0.356 0.186 -14.392 1.00 82.25 111 PRO A C 1
ATOM 883 O O . PRO A 1 111 ? -0.780 0.590 -14.135 1.00 82.25 111 PRO A O 1
ATOM 886 N N . ALA A 1 112 ? 1.134 0.832 -15.266 1.00 84.69 112 ALA A N 1
ATOM 887 C CA . ALA A 1 112 ? 0.747 2.024 -16.012 1.00 84.69 112 ALA A CA 1
ATOM 888 C C . ALA A 1 112 ? 0.296 1.721 -17.454 1.00 84.69 112 ALA A C 1
ATOM 890 O O . ALA A 1 112 ? 0.762 2.350 -18.398 1.00 84.69 112 ALA A O 1
ATOM 891 N N . ALA A 1 113 ? -0.652 0.799 -17.652 1.00 81.19 113 ALA A N 1
ATOM 892 C CA . ALA A 1 113 ? -1.184 0.452 -18.984 1.00 81.19 113 ALA A CA 1
ATOM 893 C C . ALA A 1 113 ? -1.964 1.582 -19.706 1.00 81.19 113 ALA A C 1
ATOM 895 O O . ALA A 1 113 ? -2.426 1.403 -20.835 1.00 81.19 113 ALA A O 1
ATOM 896 N N . SER A 1 114 ? -2.144 2.742 -19.065 1.00 81.00 114 SER A N 1
ATOM 897 C CA . SER A 1 114 ? -2.726 3.942 -19.675 1.00 81.00 114 SER A CA 1
ATOM 898 C C . SER A 1 114 ? -1.665 4.792 -20.386 1.00 81.00 114 SER A C 1
ATOM 900 O O . SER A 1 114 ? -0.497 4.419 -20.473 1.00 81.00 114 SER A O 1
ATOM 902 N N . ASP A 1 115 ? -2.045 5.986 -20.849 1.00 82.56 115 ASP A N 1
ATOM 903 C CA . ASP A 1 115 ? -1.106 6.937 -21.461 1.00 82.56 115 ASP A CA 1
ATOM 904 C C . ASP A 1 115 ? 0.066 7.308 -20.518 1.00 82.56 115 ASP A C 1
ATOM 906 O O . ASP A 1 115 ? 1.120 7.734 -20.982 1.00 82.56 115 ASP A O 1
ATOM 910 N N . ARG A 1 116 ? -0.068 7.061 -19.205 1.00 81.94 116 ARG A N 1
ATOM 911 C CA . ARG A 1 116 ? 0.997 7.244 -18.203 1.00 81.94 116 ARG A CA 1
ATOM 912 C C . ARG A 1 116 ? 2.203 6.320 -18.405 1.00 81.94 116 ARG A C 1
ATOM 914 O O . ARG A 1 116 ? 3.294 6.675 -17.981 1.00 81.94 116 ARG A O 1
ATOM 921 N N . GLY A 1 117 ? 2.030 5.167 -19.054 1.00 84.38 117 GLY A N 1
ATOM 922 C CA . GLY A 1 117 ? 3.127 4.242 -19.360 1.00 84.38 117 GLY A CA 1
ATOM 923 C C . GLY A 1 117 ? 3.875 4.564 -20.653 1.00 84.38 117 GLY A C 1
ATOM 924 O O . GLY A 1 117 ? 4.870 3.908 -20.956 1.00 84.38 117 GLY A O 1
ATOM 925 N N . GLN A 1 118 ? 3.425 5.558 -21.431 1.00 85.94 118 GLN A N 1
ATOM 926 C CA . GLN A 1 118 ? 4.063 5.908 -22.705 1.00 85.94 118 GLN A CA 1
ATOM 927 C C . GLN A 1 118 ? 5.537 6.307 -22.559 1.00 85.94 118 GLN A C 1
ATOM 929 O O . GLN A 1 118 ? 6.323 5.819 -23.368 1.00 85.94 118 GLN A O 1
ATOM 934 N N . PRO A 1 119 ? 5.960 7.114 -21.562 1.00 88.31 119 PRO A N 1
ATOM 935 C CA . PRO A 1 119 ? 7.374 7.451 -21.404 1.00 88.31 119 PRO A CA 1
ATOM 936 C C . PRO A 1 119 ? 8.254 6.208 -21.227 1.00 88.31 119 PRO A C 1
ATOM 938 O O . PRO A 1 119 ? 9.267 6.078 -21.911 1.00 88.31 119 PRO A O 1
ATOM 941 N N . LEU A 1 120 ? 7.817 5.254 -20.395 1.00 84.44 120 LEU A N 1
ATOM 942 C CA . LEU A 1 120 ? 8.508 3.978 -20.198 1.00 84.44 120 LEU A CA 1
ATOM 943 C C . LEU A 1 120 ? 8.563 3.169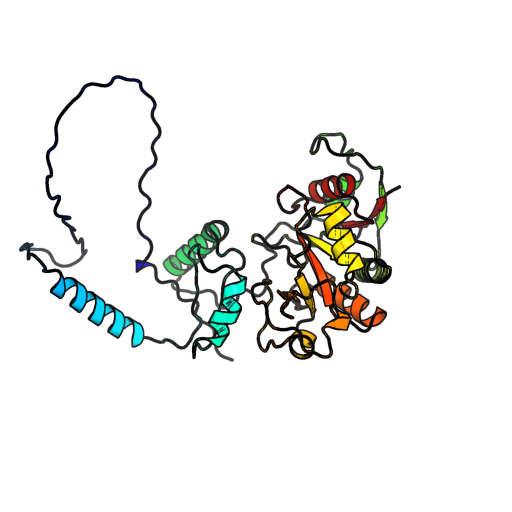 -21.502 1.00 84.44 120 LEU A C 1
ATOM 945 O O . LEU A 1 120 ? 9.630 2.707 -21.898 1.00 84.44 120 LEU A O 1
ATOM 949 N N . GLY A 1 121 ? 7.438 3.049 -22.212 1.00 83.88 121 GLY A N 1
ATOM 950 C CA . GLY A 1 121 ? 7.386 2.356 -23.502 1.00 83.88 121 GLY A CA 1
ATOM 951 C C . GLY A 1 121 ? 8.293 2.987 -24.566 1.00 83.88 121 GLY A C 1
ATOM 952 O O . GLY A 1 121 ? 8.996 2.272 -25.278 1.00 83.88 121 GLY A O 1
ATOM 953 N N . CYS A 1 122 ? 8.330 4.320 -24.650 1.00 87.44 122 CYS A N 1
ATOM 954 C CA . CYS A 1 122 ? 9.207 5.059 -25.559 1.00 87.44 122 CYS A CA 1
ATOM 955 C C . CYS A 1 122 ? 10.688 4.862 -25.215 1.00 87.44 122 CYS A C 1
ATOM 957 O O . CYS A 1 122 ? 11.492 4.660 -26.124 1.00 87.44 122 CYS A O 1
ATOM 959 N N . ALA A 1 123 ? 11.046 4.884 -23.927 1.00 87.12 123 ALA A N 1
ATOM 960 C CA . ALA A 1 123 ? 12.413 4.640 -23.471 1.00 87.12 123 ALA A CA 1
ATOM 961 C C . ALA A 1 123 ? 12.869 3.209 -23.793 1.00 87.12 123 ALA A C 1
ATOM 963 O O . ALA A 1 123 ? 13.944 3.020 -24.358 1.00 87.12 123 ALA A O 1
ATOM 964 N N . LEU A 1 124 ? 12.021 2.210 -23.524 1.00 84.81 124 LEU A N 1
ATOM 965 C CA . LEU A 1 124 ? 12.287 0.809 -23.865 1.00 84.81 124 LEU A CA 1
ATOM 966 C C . LEU A 1 124 ? 12.419 0.595 -25.377 1.00 84.81 124 LEU A C 1
ATOM 968 O O . LEU A 1 124 ? 13.304 -0.131 -25.828 1.00 84.81 124 LEU A O 1
ATOM 972 N N . TYR A 1 125 ? 11.574 1.258 -26.169 1.00 84.38 125 TYR A N 1
ATOM 973 C CA . TYR A 1 125 ? 11.676 1.224 -27.624 1.00 84.38 125 TYR A CA 1
ATOM 974 C C . TYR A 1 125 ? 12.993 1.840 -28.111 1.00 84.38 125 TYR A C 1
ATOM 976 O O . TYR A 1 125 ? 13.679 1.237 -28.934 1.00 84.38 125 TYR A O 1
ATOM 984 N N . ALA A 1 126 ? 13.372 3.013 -27.597 1.00 86.75 126 ALA A N 1
ATOM 985 C CA . ALA A 1 126 ? 14.634 3.658 -27.950 1.00 86.75 126 ALA A CA 1
ATOM 986 C C . ALA A 1 126 ? 15.844 2.796 -27.556 1.00 86.75 126 ALA A C 1
ATOM 988 O O . ALA A 1 126 ? 16.726 2.596 -28.388 1.00 86.75 126 ALA A O 1
ATOM 989 N N . TRP A 1 127 ? 15.846 2.227 -26.343 1.00 83.50 127 TRP A N 1
ATOM 990 C CA . TRP A 1 127 ? 16.863 1.278 -25.881 1.00 83.50 127 TRP A CA 1
ATOM 991 C C . TRP A 1 127 ? 17.029 0.129 -26.871 1.00 83.50 127 TRP A C 1
ATOM 993 O O . TRP A 1 127 ? 18.112 -0.059 -27.418 1.00 83.50 127 TRP A O 1
ATOM 1003 N N . HIS A 1 128 ? 15.933 -0.560 -27.193 1.00 85.06 128 HIS A N 1
ATOM 1004 C CA . HIS A 1 128 ? 15.958 -1.678 -28.128 1.00 85.06 128 HIS A CA 1
ATOM 1005 C C . HIS A 1 128 ? 16.467 -1.275 -29.518 1.00 85.06 128 HIS A C 1
ATOM 1007 O O . HIS A 1 128 ? 17.235 -2.003 -30.141 1.00 85.06 128 HIS A O 1
ATOM 1013 N N . ARG A 1 129 ? 16.082 -0.090 -30.008 1.00 89.62 129 ARG A N 1
ATOM 1014 C CA . ARG A 1 129 ? 16.547 0.425 -31.305 1.00 89.62 129 ARG A CA 1
ATOM 1015 C C . ARG A 1 129 ? 18.040 0.747 -31.330 1.00 89.62 129 ARG A C 1
ATOM 1017 O O . ARG A 1 129 ? 18.627 0.662 -32.405 1.00 89.62 129 ARG A O 1
ATOM 1024 N N . LEU A 1 130 ? 18.619 1.144 -30.199 1.00 93.81 130 LEU A N 1
ATOM 1025 C CA . LEU A 1 130 ? 20.028 1.527 -30.091 1.00 93.81 130 LEU A CA 1
ATOM 1026 C C . LEU A 1 130 ? 20.942 0.334 -29.798 1.00 93.81 130 LEU A C 1
ATOM 1028 O O . LEU A 1 130 ? 22.051 0.289 -30.318 1.00 93.81 130 LEU A O 1
ATOM 1032 N N . THR A 1 131 ? 20.490 -0.620 -28.981 1.00 93.19 131 THR A N 1
ATOM 1033 C CA . THR A 1 131 ? 21.330 -1.725 -28.487 1.00 93.19 131 THR A CA 1
ATOM 1034 C C . THR A 1 131 ? 20.989 -3.075 -29.113 1.00 93.19 131 THR A C 1
ATOM 1036 O O . THR A 1 131 ? 21.786 -4.003 -29.038 1.00 93.19 131 THR A O 1
ATOM 1039 N N . GLY A 1 132 ? 19.801 -3.216 -29.710 1.00 86.06 132 GLY A N 1
ATOM 1040 C CA . GLY A 1 132 ? 19.242 -4.510 -30.107 1.00 86.06 132 GLY A CA 1
ATOM 1041 C C . GLY A 1 132 ? 18.748 -5.354 -28.927 1.00 86.06 132 GLY A C 1
ATOM 1042 O O . GLY A 1 132 ? 18.175 -6.422 -29.136 1.00 86.06 132 GLY A O 1
ATOM 1043 N N . GLU A 1 133 ? 18.916 -4.888 -27.688 1.00 82.12 133 GLU A N 1
ATOM 1044 C CA . GLU A 1 133 ? 18.570 -5.648 -26.492 1.00 82.12 133 GLU A CA 1
ATOM 1045 C C . GLU A 1 133 ? 17.125 -5.406 -26.047 1.00 82.12 133 GLU A C 1
ATOM 1047 O O . GLU A 1 133 ? 16.518 -4.369 -26.319 1.00 82.12 133 GLU A O 1
ATOM 1052 N N . LEU A 1 134 ? 16.574 -6.369 -25.314 1.00 74.06 134 LEU A N 1
ATOM 1053 C CA . LEU A 1 134 ? 15.317 -6.233 -24.584 1.00 74.06 134 LEU A CA 1
ATOM 1054 C C . LEU A 1 134 ? 15.597 -6.308 -23.077 1.00 74.06 134 LEU A C 1
ATOM 1056 O O . LEU A 1 134 ? 16.623 -6.870 -22.679 1.00 74.06 134 LEU A O 1
ATOM 1060 N N . PRO A 1 135 ? 14.707 -5.769 -22.223 1.00 71.12 135 PRO A N 1
ATOM 1061 C CA . PRO A 1 135 ? 14.818 -5.951 -20.781 1.00 71.12 135 PRO A CA 1
ATOM 1062 C C . PRO A 1 135 ? 14.938 -7.434 -20.434 1.00 71.12 135 PRO A C 1
ATOM 1064 O O . PRO A 1 135 ? 14.108 -8.241 -20.844 1.00 71.12 135 PRO A O 1
ATOM 1067 N N . ARG A 1 136 ? 15.977 -7.787 -19.674 1.00 70.50 136 ARG A N 1
ATOM 1068 C CA . ARG A 1 136 ? 16.281 -9.183 -19.315 1.00 70.50 136 ARG A CA 1
ATOM 1069 C C . ARG A 1 136 ? 15.546 -9.658 -18.060 1.00 70.50 136 ARG A C 1
ATOM 1071 O O . ARG A 1 136 ? 15.615 -10.833 -17.717 1.00 70.50 136 ARG A O 1
ATOM 1078 N N . ARG A 1 137 ? 14.877 -8.748 -17.345 1.00 68.44 137 ARG A N 1
ATOM 1079 C CA . ARG A 1 137 ? 14.153 -9.039 -16.103 1.00 68.44 137 ARG A CA 1
ATOM 1080 C C . ARG A 1 137 ? 12.699 -8.584 -16.215 1.00 68.44 137 ARG A C 1
ATOM 1082 O O . ARG A 1 137 ? 12.457 -7.511 -16.775 1.00 68.44 137 ARG A O 1
ATOM 1089 N N . PRO A 1 138 ? 11.743 -9.371 -15.691 1.00 72.06 138 PRO A N 1
ATOM 1090 C CA . PRO A 1 138 ? 10.365 -8.926 -15.577 1.00 72.06 138 PRO A CA 1
ATOM 1091 C C . PRO A 1 138 ? 10.283 -7.726 -14.632 1.00 72.06 138 PRO A C 1
ATOM 1093 O O . PRO A 1 138 ? 11.074 -7.596 -13.697 1.00 72.06 138 PRO A O 1
ATOM 1096 N N . LEU A 1 139 ? 9.305 -6.857 -14.874 1.00 77.56 139 LEU A N 1
ATOM 1097 C CA . LEU A 1 139 ? 8.973 -5.787 -13.945 1.00 77.56 139 LEU A CA 1
ATOM 1098 C C . LEU A 1 139 ? 8.362 -6.423 -12.690 1.00 77.56 139 LEU A C 1
ATOM 1100 O O . LEU A 1 139 ? 7.237 -6.916 -12.748 1.00 77.56 139 LEU A O 1
ATOM 1104 N N . SER A 1 140 ? 9.119 -6.454 -11.594 1.00 72.69 140 SER A N 1
ATOM 1105 C CA . SER A 1 140 ? 8.696 -7.022 -10.305 1.00 72.69 140 SER A CA 1
ATOM 1106 C C . SER A 1 140 ? 8.235 -5.966 -9.297 1.00 72.69 140 SER A C 1
ATOM 1108 O O . SER A 1 140 ? 7.552 -6.300 -8.338 1.00 72.69 140 SER A O 1
ATOM 1110 N N . SER A 1 141 ? 8.583 -4.700 -9.527 1.00 81.69 141 SER A N 1
ATOM 1111 C CA . SER A 1 141 ? 8.230 -3.553 -8.693 1.00 81.69 141 SER A CA 1
ATOM 1112 C C . SER A 1 141 ? 7.999 -2.328 -9.573 1.00 81.69 141 SER A C 1
ATOM 1114 O O . SER A 1 141 ? 8.548 -2.241 -10.675 1.00 81.69 141 SER A O 1
ATOM 1116 N N . ASP A 1 142 ? 7.181 -1.398 -9.095 1.00 87.25 142 ASP A N 1
ATOM 1117 C CA . ASP A 1 142 ? 6.885 -0.133 -9.752 1.00 87.25 142 ASP A CA 1
ATOM 1118 C C . ASP A 1 142 ? 7.189 1.096 -8.883 1.00 87.25 142 ASP A C 1
ATOM 1120 O O . ASP A 1 142 ? 6.749 2.192 -9.227 1.00 87.25 142 ASP A O 1
ATOM 1124 N N . TYR A 1 143 ? 7.986 0.937 -7.818 1.00 92.19 143 TYR A N 1
ATOM 1125 C CA . TYR A 1 143 ? 8.481 2.025 -6.963 1.00 92.19 143 TYR A CA 1
ATOM 1126 C C . TYR A 1 143 ? 9.562 2.861 -7.678 1.00 92.19 143 TYR A C 1
ATOM 1128 O O . TYR A 1 143 ? 10.734 2.852 -7.310 1.00 92.19 143 TYR A O 1
ATOM 1136 N N . PHE A 1 144 ? 9.188 3.544 -8.761 1.00 90.50 144 PHE A N 1
ATOM 1137 C CA . PHE A 1 144 ? 10.091 4.395 -9.552 1.00 90.50 144 PHE A CA 1
ATOM 1138 C C . PHE A 1 144 ? 10.091 5.862 -9.116 1.00 90.50 144 PHE A C 1
ATOM 1140 O O . PHE A 1 144 ? 10.843 6.667 -9.671 1.00 90.50 144 PHE A O 1
ATOM 1147 N N . GLY A 1 145 ? 9.215 6.222 -8.178 1.00 92.62 145 GLY A N 1
ATOM 1148 C CA . GLY A 1 145 ? 9.172 7.552 -7.595 1.00 92.62 145 GLY A CA 1
ATOM 1149 C C . GLY A 1 145 ? 10.403 7.881 -6.760 1.00 92.62 145 GLY A C 1
ATOM 1150 O O . GLY A 1 145 ? 11.268 7.045 -6.508 1.00 92.62 145 GLY A O 1
ATOM 1151 N N . ARG A 1 146 ? 10.475 9.133 -6.316 1.00 94.56 146 ARG A N 1
ATOM 1152 C CA . ARG A 1 146 ? 11.600 9.617 -5.517 1.00 94.56 146 ARG A CA 1
ATOM 1153 C C . ARG A 1 146 ? 11.537 9.064 -4.090 1.00 94.56 146 ARG A C 1
ATOM 1155 O O . ARG A 1 146 ? 10.497 9.150 -3.439 1.00 94.56 146 ARG A O 1
ATOM 1162 N N . ASP A 1 147 ? 12.680 8.602 -3.593 1.00 95.38 147 ASP A N 1
ATOM 1163 C CA . ASP A 1 147 ? 12.902 8.376 -2.166 1.00 95.38 147 ASP A CA 1
ATOM 1164 C C . ASP A 1 147 ? 13.134 9.703 -1.433 1.00 95.38 147 ASP A C 1
ATOM 1166 O O . ASP A 1 147 ? 13.781 10.619 -1.953 1.00 95.38 147 ASP A O 1
ATOM 1170 N N . TYR A 1 148 ? 12.626 9.790 -0.205 1.00 96.56 148 TYR A N 1
ATOM 1171 C CA . TYR A 1 148 ? 12.811 10.942 0.676 1.00 96.56 148 TYR A CA 1
ATOM 1172 C C . TYR A 1 148 ? 13.640 10.543 1.889 1.00 96.56 148 TYR A C 1
ATOM 1174 O O . TYR A 1 148 ? 13.357 9.530 2.531 1.00 96.56 148 TYR A O 1
ATOM 1182 N N . THR A 1 149 ? 14.651 11.343 2.217 1.00 96.88 149 THR A N 1
ATOM 1183 C CA . THR A 1 149 ? 15.506 11.069 3.379 1.00 96.88 149 THR A CA 1
ATOM 1184 C C . THR A 1 149 ? 14.782 11.399 4.686 1.00 96.88 149 THR A C 1
ATOM 1186 O O . THR A 1 149 ? 13.865 12.226 4.719 1.00 96.88 149 THR A O 1
ATOM 1189 N N . SER A 1 150 ? 15.235 10.815 5.800 1.00 95.56 150 SER A N 1
ATOM 1190 C CA . SER A 1 150 ? 14.735 11.175 7.134 1.00 95.56 150 SER A CA 1
ATOM 1191 C C . SER A 1 150 ? 14.857 12.671 7.422 1.00 95.56 150 SER A C 1
ATOM 1193 O O . SER A 1 150 ? 13.993 13.244 8.082 1.00 95.56 150 SER A O 1
ATOM 1195 N N . GLU A 1 151 ? 15.896 13.330 6.896 1.00 95.75 151 GLU A N 1
ATOM 1196 C CA . GLU A 1 151 ? 16.060 14.775 7.041 1.00 95.75 151 GLU A CA 1
ATOM 1197 C C . GLU A 1 151 ? 14.971 15.544 6.286 1.00 95.75 151 GLU A C 1
ATOM 1199 O O . GLU A 1 151 ? 14.351 16.436 6.862 1.00 95.75 151 GLU A O 1
ATOM 1204 N N . GLU A 1 152 ? 14.689 15.185 5.031 1.00 95.75 152 GLU A N 1
ATOM 1205 C CA . GLU A 1 152 ? 13.648 15.829 4.218 1.00 95.75 152 GLU A CA 1
ATOM 1206 C C . GLU A 1 152 ? 12.253 15.635 4.823 1.00 95.75 152 GLU A C 1
ATOM 1208 O O . GLU A 1 152 ? 11.451 16.573 4.869 1.00 95.75 152 GLU A O 1
ATOM 1213 N N . ILE A 1 153 ? 11.974 14.438 5.347 1.00 96.38 153 ILE A N 1
ATOM 1214 C CA . ILE A 1 153 ? 10.732 14.152 6.072 1.00 96.38 153 ILE A CA 1
ATOM 1215 C C . ILE A 1 153 ? 10.674 14.980 7.363 1.00 96.38 153 ILE A C 1
ATOM 1217 O O . ILE A 1 153 ? 9.679 15.658 7.620 1.00 96.38 153 ILE A O 1
ATOM 1221 N N . GLY A 1 154 ? 11.760 15.009 8.140 1.00 94.38 154 GLY A N 1
ATOM 1222 C CA . GLY A 1 154 ? 11.866 15.811 9.359 1.00 94.38 154 GLY A CA 1
ATOM 1223 C C . GLY A 1 154 ? 11.756 17.319 9.110 1.00 94.38 154 GLY A C 1
ATOM 1224 O O . GLY A 1 154 ? 11.261 18.054 9.967 1.00 94.38 154 GLY A O 1
ATOM 1225 N N . GLN A 1 155 ? 12.199 17.810 7.949 1.00 92.62 155 GLN A N 1
ATOM 1226 C CA . GLN A 1 155 ? 11.980 19.190 7.509 1.00 92.62 155 GLN A CA 1
ATOM 1227 C C . GLN A 1 155 ? 10.500 19.430 7.186 1.00 92.62 155 GLN A C 1
ATOM 1229 O O . GLN A 1 155 ? 9.954 20.444 7.616 1.00 92.62 155 GLN A O 1
ATOM 1234 N N . ALA A 1 156 ? 9.827 18.502 6.499 1.00 91.62 156 ALA A N 1
ATOM 1235 C CA . ALA A 1 156 ? 8.397 18.612 6.206 1.00 91.62 156 ALA A CA 1
ATOM 1236 C C . ALA A 1 156 ? 7.522 18.596 7.475 1.00 91.62 156 ALA A C 1
ATOM 1238 O O . ALA A 1 156 ? 6.564 19.359 7.545 1.00 91.62 156 ALA A O 1
ATOM 1239 N N . LEU A 1 157 ? 7.883 17.792 8.482 1.00 90.88 157 LEU A N 1
ATOM 1240 C CA . LEU A 1 157 ? 7.197 17.719 9.782 1.00 90.88 157 LEU A CA 1
ATOM 1241 C C . LEU A 1 157 ? 7.329 19.006 10.609 1.00 90.88 157 LEU A C 1
ATOM 1243 O O . LEU A 1 157 ? 6.403 19.378 11.324 1.00 90.88 157 LEU A O 1
ATOM 1247 N N . ARG A 1 158 ? 8.489 19.672 10.536 1.00 88.44 158 ARG A N 1
ATOM 1248 C CA . ARG A 1 158 ? 8.755 20.940 11.241 1.00 88.44 158 ARG A CA 1
ATOM 1249 C C . ARG A 1 158 ? 8.256 22.161 10.485 1.00 88.44 158 ARG A C 1
ATOM 1251 O O . ARG A 1 158 ? 8.070 23.217 11.088 1.00 88.44 158 ARG A O 1
ATOM 1258 N N . ARG A 1 159 ? 8.116 22.052 9.164 1.00 76.44 159 ARG A N 1
ATOM 1259 C CA . ARG A 1 159 ? 7.642 23.150 8.333 1.00 76.44 159 ARG A CA 1
ATOM 1260 C C . ARG A 1 159 ? 6.221 23.497 8.747 1.00 76.44 159 ARG A C 1
ATOM 1262 O O . ARG A 1 159 ? 5.363 22.626 8.838 1.00 76.44 159 ARG A O 1
ATOM 1269 N N . ASP A 1 160 ? 5.962 24.789 8.910 1.00 65.31 160 ASP A N 1
ATOM 1270 C CA . ASP A 1 160 ? 4.596 25.262 9.053 1.00 65.31 160 ASP A CA 1
ATOM 1271 C C . ASP A 1 160 ? 3.822 24.986 7.753 1.00 65.31 160 ASP A C 1
ATOM 1273 O O . ASP A 1 160 ? 4.013 25.641 6.716 1.00 65.31 160 ASP A O 1
ATOM 1277 N N . LEU A 1 161 ? 2.951 23.979 7.798 1.00 61.09 161 LEU A N 1
ATOM 1278 C CA . LEU A 1 161 ? 2.083 23.606 6.684 1.00 61.09 161 LEU A CA 1
ATOM 1279 C C . LEU A 1 161 ? 1.016 24.681 6.403 1.00 61.09 161 LEU A C 1
ATOM 1281 O O . LEU A 1 161 ? 0.370 24.634 5.353 1.00 61.09 161 LEU A O 1
ATOM 1285 N N . CYS A 1 162 ? 0.893 25.718 7.250 1.00 52.53 162 CYS A N 1
ATOM 1286 C CA . CYS A 1 162 ? 0.118 26.924 6.939 1.00 52.53 162 CYS A CA 1
ATOM 1287 C C . CYS A 1 162 ? 0.681 27.712 5.739 1.00 52.53 162 CYS A C 1
ATOM 1289 O O . CYS A 1 162 ? -0.022 28.578 5.219 1.00 52.53 162 CYS A O 1
ATOM 1291 N N . SER A 1 163 ? 1.899 27.401 5.265 1.00 48.09 163 SER A N 1
ATOM 1292 C CA . SER A 1 163 ? 2.593 28.110 4.173 1.00 48.09 163 SER A CA 1
ATOM 1293 C C . SER A 1 163 ? 2.165 27.747 2.736 1.00 48.09 163 SER A C 1
ATOM 1295 O O . SER A 1 163 ? 2.757 28.262 1.791 1.00 48.09 163 SER A O 1
ATOM 1297 N N . GLY A 1 164 ? 1.105 26.946 2.547 1.00 48.38 164 GLY A N 1
ATOM 1298 C CA . GLY A 1 164 ? 0.291 27.033 1.323 1.00 48.38 164 GLY A CA 1
ATOM 1299 C C . GLY A 1 164 ? 0.268 25.830 0.380 1.00 48.38 164 GLY A C 1
ATOM 1300 O O . GLY A 1 164 ? 0.694 25.948 -0.763 1.00 48.38 164 GLY A O 1
ATOM 1301 N N . LEU A 1 165 ? -0.337 24.710 0.790 1.00 48.41 165 LEU A N 1
ATOM 1302 C CA . LEU A 1 165 ? -0.711 23.660 -0.172 1.00 48.41 165 LEU A CA 1
ATOM 1303 C C . LEU A 1 165 ? -2.187 23.256 -0.158 1.00 48.41 165 LEU A C 1
ATOM 1305 O O . LEU A 1 165 ? -2.651 22.757 -1.177 1.00 48.41 165 LEU A O 1
ATOM 1309 N N . VAL A 1 166 ? -2.962 23.498 0.908 1.00 49.16 166 VAL A N 1
ATOM 1310 C CA . VAL A 1 166 ? -4.381 23.107 0.910 1.00 49.16 166 VAL A CA 1
ATOM 1311 C C . VAL A 1 166 ? -5.236 23.999 1.828 1.00 49.16 166 VAL A C 1
ATOM 1313 O O . VAL A 1 166 ? -4.923 24.173 3.002 1.00 49.16 166 VAL A O 1
ATOM 1316 N N . GLU A 1 167 ? -6.369 24.506 1.326 1.00 51.19 167 GLU A N 1
ATOM 1317 C CA . GLU A 1 167 ? -7.446 25.181 2.092 1.00 51.19 167 GLU A CA 1
ATOM 1318 C C . GLU A 1 167 ? -8.254 24.224 3.003 1.00 51.19 167 GLU A C 1
ATOM 1320 O O . GLU A 1 167 ? -9.394 24.502 3.376 1.00 51.19 167 GLU A O 1
ATOM 1325 N N . ARG A 1 168 ? -7.717 23.047 3.341 1.00 56.94 168 ARG A N 1
ATOM 1326 C CA . ARG A 1 168 ? -8.447 22.024 4.101 1.00 56.94 168 ARG A CA 1
ATOM 1327 C C . ARG A 1 168 ? -8.244 22.192 5.606 1.00 56.94 168 ARG A C 1
ATOM 1329 O O . ARG A 1 168 ? -7.352 22.909 6.058 1.00 56.94 168 ARG A O 1
ATOM 1336 N N . ARG A 1 169 ? -9.131 21.540 6.373 1.00 58.84 169 ARG A N 1
ATOM 1337 C CA . ARG A 1 169 ? -9.123 21.517 7.843 1.00 58.84 169 ARG A CA 1
ATOM 1338 C C . ARG A 1 169 ? -7.701 21.332 8.369 1.00 58.84 169 ARG A C 1
ATOM 1340 O O . ARG A 1 169 ? -6.994 20.413 7.973 1.00 58.84 169 ARG A O 1
ATOM 1347 N N . ARG A 1 170 ? -7.311 22.225 9.275 1.00 68.38 170 ARG A N 1
ATOM 1348 C CA . ARG A 1 170 ? -6.002 22.235 9.921 1.00 68.38 170 ARG A CA 1
ATOM 1349 C C . ARG A 1 170 ? -6.146 21.576 11.280 1.00 68.38 170 ARG A C 1
ATOM 1351 O O . ARG A 1 170 ? -6.494 22.244 12.249 1.00 68.38 170 ARG A O 1
ATOM 1358 N N . THR A 1 171 ? -5.953 20.264 11.344 1.00 72.12 171 THR A N 1
ATOM 1359 C CA . THR A 1 171 ? -5.832 19.593 12.641 1.00 72.12 171 THR A CA 1
ATOM 1360 C C . THR A 1 171 ? -4.361 19.609 13.062 1.00 72.12 171 THR A C 1
ATOM 1362 O O . THR A 1 171 ? -3.509 19.202 12.263 1.00 72.12 171 THR A O 1
ATOM 1365 N N . PRO A 1 172 ? -4.041 20.111 14.269 1.00 81.25 172 PRO A N 1
ATOM 1366 C CA . PRO A 1 172 ? -2.718 19.947 14.854 1.00 81.25 172 PRO A CA 1
ATOM 1367 C C . PRO A 1 172 ? -2.347 18.465 14.951 1.00 81.25 172 PRO A C 1
ATOM 1369 O O . PRO A 1 172 ? -3.215 17.601 15.096 1.00 81.25 172 PRO A O 1
ATOM 1372 N N . PHE A 1 173 ? -1.059 18.176 14.847 1.00 88.69 173 PHE A N 1
ATOM 1373 C CA . PHE A 1 173 ? -0.543 16.827 15.001 1.00 88.69 173 PHE A CA 1
ATOM 1374 C C . PHE A 1 173 ? 0.731 16.843 15.831 1.00 88.69 173 PHE A C 1
ATOM 1376 O O . PHE A 1 173 ? 1.484 17.821 15.832 1.00 88.69 173 PHE A O 1
ATOM 1383 N N . THR A 1 174 ? 0.976 15.734 16.509 1.00 92.69 174 THR A N 1
ATOM 1384 C CA . THR A 1 174 ? 2.263 15.417 17.118 1.00 92.69 174 THR A CA 1
ATOM 1385 C C . THR A 1 174 ? 2.950 14.344 16.286 1.00 92.69 174 THR A C 1
ATOM 1387 O O . THR A 1 174 ? 2.331 13.665 15.464 1.00 92.69 174 THR A O 1
ATOM 1390 N N . TRP A 1 175 ? 4.261 14.217 16.454 1.00 95.94 175 TRP A N 1
ATOM 1391 C CA . TRP A 1 175 ? 5.021 13.176 15.785 1.00 95.94 175 TRP A CA 1
ATOM 1392 C C . TRP A 1 175 ? 6.149 12.670 16.669 1.00 95.94 175 TRP A C 1
ATOM 1394 O O . TRP A 1 175 ? 6.699 13.406 17.493 1.00 95.94 175 TRP A O 1
ATOM 1404 N N . ARG A 1 176 ? 6.503 11.404 16.471 1.00 96.88 176 ARG A N 1
ATOM 1405 C CA . ARG A 1 176 ? 7.674 10.775 17.084 1.00 96.88 176 ARG A CA 1
ATOM 1406 C C . ARG A 1 176 ? 8.332 9.821 16.101 1.00 96.88 176 ARG A C 1
ATOM 1408 O O . ARG A 1 176 ? 7.704 9.365 15.149 1.00 96.88 176 ARG A O 1
ATOM 1415 N N . ARG A 1 177 ? 9.608 9.536 16.333 1.00 97.81 177 ARG A N 1
ATOM 1416 C CA . ARG A 1 177 ? 10.348 8.527 15.577 1.00 97.81 177 ARG A CA 1
ATOM 1417 C C . ARG A 1 177 ? 10.098 7.155 16.195 1.00 97.81 177 ARG A C 1
ATOM 1419 O O . ARG A 1 177 ? 10.168 7.024 17.414 1.00 97.81 177 ARG A O 1
ATOM 1426 N N . GLU A 1 178 ? 9.840 6.166 15.355 1.00 97.81 178 GLU A N 1
ATOM 1427 C CA . GLU A 1 178 ? 9.672 4.766 15.741 1.00 97.81 178 GLU A CA 1
ATOM 1428 C C . GLU A 1 178 ? 10.894 3.962 15.293 1.00 97.81 178 GLU A C 1
ATOM 1430 O O . GLU A 1 178 ? 11.418 4.177 14.200 1.00 97.81 178 GLU A O 1
ATOM 1435 N N . SER A 1 179 ? 11.357 3.030 16.128 1.00 96.69 179 SER A N 1
ATOM 1436 C CA . SER A 1 179 ? 12.444 2.114 15.751 1.00 96.69 179 SER A CA 1
ATOM 1437 C C . SER A 1 179 ? 11.979 1.024 14.786 1.00 96.69 179 SER A C 1
ATOM 1439 O O . SER A 1 179 ? 12.775 0.527 13.997 1.00 96.69 179 SER A O 1
ATOM 1441 N N . ASP A 1 180 ? 10.698 0.661 14.857 1.00 98.12 180 ASP A N 1
ATOM 1442 C CA . ASP A 1 180 ? 10.051 -0.350 14.023 1.00 98.12 180 ASP A CA 1
ATOM 1443 C C . ASP A 1 180 ? 8.665 0.166 13.609 1.00 98.12 180 ASP A C 1
ATOM 1445 O O . ASP A 1 180 ? 7.637 -0.119 14.229 1.00 98.12 180 ASP A O 1
ATOM 1449 N N . ILE A 1 181 ? 8.647 1.002 12.566 1.00 98.44 181 ILE A N 1
ATOM 1450 C CA . ILE A 1 181 ? 7.408 1.620 12.080 1.00 98.44 181 ILE A CA 1
ATOM 1451 C C . ILE A 1 181 ? 6.427 0.579 11.524 1.00 98.44 181 ILE A C 1
ATOM 1453 O O . ILE A 1 181 ? 5.216 0.777 11.606 1.00 98.44 181 ILE A O 1
ATOM 1457 N N . ALA A 1 182 ? 6.936 -0.535 10.986 1.00 98.62 182 ALA A N 1
ATOM 1458 C CA . ALA A 1 182 ? 6.132 -1.615 10.430 1.00 98.62 182 ALA A CA 1
ATOM 1459 C C . ALA A 1 182 ? 5.322 -2.323 11.523 1.00 98.62 182 ALA A C 1
ATOM 1461 O O . ALA A 1 182 ? 4.109 -2.496 11.371 1.00 98.62 182 ALA A O 1
ATOM 1462 N N . ARG A 1 183 ? 5.954 -2.654 12.656 1.00 98.69 183 ARG A N 1
ATOM 1463 C CA . ARG A 1 183 ? 5.271 -3.222 13.827 1.00 98.69 183 ARG A CA 1
ATOM 1464 C C . ARG A 1 183 ? 4.267 -2.256 14.432 1.00 98.69 183 ARG A C 1
ATOM 1466 O O . ARG A 1 183 ? 3.144 -2.666 14.725 1.00 98.69 183 ARG A O 1
ATOM 1473 N N . THR A 1 184 ? 4.647 -0.991 14.605 1.00 98.69 184 THR A N 1
ATOM 1474 C CA . THR A 1 184 ? 3.743 0.030 15.155 1.00 98.69 184 THR A CA 1
ATOM 1475 C C . THR A 1 184 ? 2.501 0.176 14.277 1.00 98.69 184 THR A C 1
ATOM 1477 O O . THR A 1 184 ? 1.379 0.109 14.778 1.00 98.69 184 THR A O 1
ATOM 1480 N N . ALA A 1 185 ? 2.677 0.271 12.958 1.00 98.62 185 ALA A N 1
ATOM 1481 C CA . ALA A 1 185 ? 1.575 0.311 12.004 1.00 98.62 185 ALA A CA 1
ATOM 1482 C C . ALA A 1 185 ? 0.700 -0.952 12.052 1.00 98.62 185 ALA A C 1
ATOM 1484 O O . ALA A 1 185 ? -0.525 -0.840 12.088 1.00 98.62 185 ALA A O 1
ATOM 1485 N N . ALA A 1 186 ? 1.307 -2.141 12.098 1.00 98.75 186 ALA A N 1
ATOM 1486 C CA . ALA A 1 186 ? 0.582 -3.405 12.200 1.00 98.75 186 ALA A CA 1
ATOM 1487 C C . ALA A 1 186 ? -0.295 -3.476 13.460 1.00 98.75 186 ALA A C 1
ATOM 1489 O O . ALA A 1 186 ? -1.457 -3.873 13.367 1.00 98.75 186 ALA A O 1
ATOM 1490 N N . GLN A 1 187 ? 0.227 -3.038 14.611 1.00 98.75 187 GLN A N 1
ATOM 1491 C CA . GLN A 1 187 ? -0.532 -2.976 15.860 1.00 98.75 187 GLN A CA 1
ATOM 1492 C C . GLN A 1 187 ? -1.717 -2.011 15.744 1.00 98.75 187 GLN A C 1
ATOM 1494 O O . GLN A 1 187 ? -2.846 -2.391 16.038 1.00 98.75 187 GLN A O 1
ATOM 1499 N N . MET A 1 188 ? -1.494 -0.797 15.228 1.00 98.56 188 MET A N 1
ATOM 1500 C CA . MET A 1 188 ? -2.571 0.183 15.042 1.00 98.56 188 MET A CA 1
ATOM 1501 C C . MET A 1 188 ? -3.673 -0.341 14.115 1.00 98.56 188 MET A C 1
ATOM 1503 O O . MET A 1 188 ? -4.857 -0.166 14.405 1.00 98.56 188 MET A O 1
ATOM 1507 N N . ILE A 1 189 ? -3.298 -1.011 13.021 1.00 98.50 189 ILE A N 1
ATOM 1508 C CA . ILE A 1 189 ? -4.262 -1.643 12.114 1.00 98.50 189 ILE A CA 1
ATOM 1509 C C . ILE A 1 189 ? -5.037 -2.745 12.848 1.00 98.50 189 ILE A C 1
ATOM 1511 O O . ILE A 1 189 ? -6.259 -2.793 12.736 1.00 98.50 189 ILE A O 1
ATOM 1515 N N . ALA A 1 190 ? -4.360 -3.603 13.619 1.00 98.44 190 ALA A N 1
ATOM 1516 C CA . ALA A 1 190 ? -5.003 -4.666 14.398 1.00 98.44 190 ALA A CA 1
ATOM 1517 C C . ALA A 1 190 ? -5.976 -4.128 15.461 1.00 98.44 190 ALA A C 1
ATOM 1519 O O . ALA A 1 190 ? -6.986 -4.779 15.736 1.00 98.44 190 ALA A O 1
ATOM 1520 N N . ASP A 1 191 ? -5.711 -2.926 15.979 1.00 97.62 191 ASP A N 1
ATOM 1521 C CA . ASP A 1 191 ? -6.573 -2.180 16.906 1.00 97.62 191 ASP A CA 1
ATOM 1522 C C . ASP A 1 191 ? -7.708 -1.409 16.194 1.00 97.62 191 ASP A C 1
ATOM 1524 O O . ASP A 1 191 ? -8.433 -0.625 16.813 1.00 97.62 191 ASP A O 1
ATOM 1528 N N . GLY A 1 192 ? -7.877 -1.608 14.883 1.00 96.19 192 GLY A N 1
ATOM 1529 C CA . GLY A 1 192 ? -8.958 -1.029 14.084 1.00 96.19 192 GLY A CA 1
ATOM 1530 C C . GLY A 1 192 ? -8.716 0.408 13.615 1.00 96.19 192 GLY A C 1
ATOM 1531 O O . GLY A 1 192 ? -9.656 1.054 13.142 1.00 96.19 192 GLY A O 1
ATOM 1532 N N . LYS A 1 193 ? -7.487 0.929 13.727 1.00 96.81 193 LYS A N 1
ATOM 1533 C CA . LYS A 1 193 ? -7.129 2.267 13.231 1.00 96.81 193 LYS A CA 1
ATOM 1534 C C . LYS A 1 193 ? -6.952 2.271 11.713 1.00 96.81 193 LYS A C 1
ATOM 1536 O O . LYS A 1 193 ? -6.468 1.307 11.118 1.00 96.81 193 LYS A O 1
ATOM 1541 N N . ILE A 1 194 ? -7.299 3.395 11.091 1.00 96.50 194 ILE A N 1
ATOM 1542 C CA . ILE A 1 194 ? -7.038 3.668 9.677 1.00 96.50 194 ILE A CA 1
ATOM 1543 C C . ILE A 1 194 ? -5.808 4.567 9.583 1.00 96.50 194 ILE A C 1
ATOM 1545 O O . ILE A 1 194 ? -5.826 5.717 10.038 1.00 96.50 194 ILE A O 1
ATOM 1549 N N . ILE A 1 195 ? -4.750 4.051 8.960 1.00 97.38 195 ILE A N 1
ATOM 1550 C CA . ILE A 1 195 ? -3.451 4.722 8.911 1.00 97.38 195 ILE A CA 1
ATOM 1551 C C . ILE A 1 195 ? -3.084 5.151 7.490 1.00 97.38 195 ILE A C 1
ATOM 1553 O O . ILE A 1 195 ? -3.292 4.420 6.521 1.00 97.38 195 ILE A O 1
ATOM 1557 N N . GLY A 1 196 ? -2.511 6.342 7.355 1.00 98.00 196 GLY A N 1
ATOM 1558 C CA . GLY A 1 196 ? -1.753 6.727 6.168 1.00 98.00 196 GLY A CA 1
ATOM 1559 C C . GLY A 1 196 ? -0.379 6.058 6.177 1.00 98.00 196 GLY A C 1
ATOM 1560 O O . GLY A 1 196 ? 0.264 5.971 7.217 1.00 98.00 196 GLY A O 1
ATOM 1561 N N . TRP A 1 197 ? 0.088 5.596 5.027 1.00 98.56 197 TRP A N 1
ATOM 1562 C CA . TRP A 1 197 ? 1.343 4.869 4.869 1.00 98.56 197 TRP A CA 1
ATOM 1563 C C . TRP A 1 197 ? 2.143 5.454 3.705 1.00 98.56 197 TRP A C 1
ATOM 1565 O O . TRP A 1 197 ? 1.729 5.381 2.542 1.00 98.56 197 TRP A O 1
ATOM 1575 N N . PHE A 1 198 ? 3.277 6.064 4.039 1.00 98.38 198 PHE A N 1
ATOM 1576 C CA . PHE A 1 198 ? 4.190 6.724 3.115 1.00 98.38 198 PHE A CA 1
ATOM 1577 C C . PHE A 1 198 ? 5.601 6.162 3.314 1.00 98.38 198 PHE A C 1
ATOM 1579 O O . PHE A 1 198 ? 6.261 6.489 4.299 1.00 98.38 198 PHE A O 1
ATOM 1586 N N . GLN A 1 199 ? 6.060 5.322 2.384 1.00 97.69 199 GLN A N 1
ATOM 1587 C CA . GLN A 1 199 ? 7.370 4.659 2.440 1.00 97.69 199 GLN A CA 1
ATOM 1588 C C . GLN A 1 199 ? 8.049 4.638 1.073 1.00 97.69 199 GLN A C 1
ATOM 1590 O O . GLN A 1 199 ? 7.367 4.471 0.065 1.00 97.69 199 GLN A O 1
ATOM 1595 N N . GLY A 1 200 ? 9.378 4.781 1.044 1.00 95.50 200 GLY A N 1
ATOM 1596 C CA . GLY A 1 200 ? 10.206 4.664 -0.166 1.00 95.50 200 GLY A CA 1
ATOM 1597 C C . GLY A 1 200 ? 9.717 5.474 -1.377 1.00 95.50 200 GLY A C 1
ATOM 1598 O O . GLY A 1 200 ? 8.982 6.462 -1.241 1.00 95.50 200 GLY A O 1
ATOM 1599 N N . GLY A 1 201 ? 10.115 5.041 -2.570 1.00 95.75 201 GLY A N 1
ATOM 1600 C CA . GLY A 1 201 ? 9.690 5.595 -3.850 1.00 95.75 201 GLY A CA 1
ATOM 1601 C C . GLY A 1 201 ? 8.227 5.282 -4.156 1.00 95.75 201 GLY A C 1
ATOM 1602 O O . GLY A 1 201 ? 7.732 4.194 -3.871 1.00 95.75 201 GLY A O 1
ATOM 1603 N N . SER A 1 202 ? 7.510 6.243 -4.738 1.00 94.94 202 SER A N 1
ATOM 1604 C CA . SER A 1 202 ? 6.104 6.056 -5.112 1.00 94.94 202 SER A CA 1
ATOM 1605 C C . SER A 1 202 ? 5.915 5.089 -6.284 1.00 94.94 202 SER A C 1
ATOM 1607 O O . SER A 1 202 ? 6.796 4.900 -7.130 1.00 94.94 202 SER A O 1
ATOM 1609 N N . GLU A 1 203 ? 4.732 4.480 -6.321 1.00 93.81 203 GLU A N 1
ATOM 1610 C CA . GLU A 1 203 ? 4.293 3.537 -7.345 1.00 93.81 203 GLU A CA 1
ATOM 1611 C C . GLU A 1 203 ? 4.015 4.221 -8.696 1.00 93.81 203 GLU A C 1
ATOM 1613 O O . GLU A 1 203 ? 3.408 5.297 -8.773 1.00 93.81 203 GLU A O 1
ATOM 1618 N N . LEU A 1 204 ? 4.360 3.556 -9.800 1.00 89.50 204 LEU A N 1
ATOM 1619 C CA . LEU A 1 204 ? 4.020 4.003 -11.147 1.00 89.50 204 LEU A CA 1
ATOM 1620 C C . LEU A 1 204 ? 2.620 3.531 -11.549 1.00 89.50 204 LEU A C 1
ATOM 1622 O O . LEU A 1 204 ? 2.425 2.445 -12.095 1.00 89.50 204 LEU A O 1
ATOM 1626 N N . GLY A 1 205 ? 1.644 4.432 -11.475 1.00 87.31 205 GLY A N 1
ATOM 1627 C CA . GLY A 1 205 ? 0.350 4.202 -12.108 1.00 87.31 205 GLY A CA 1
ATOM 1628 C C . GLY A 1 205 ? -0.817 4.801 -11.340 1.00 87.31 205 GLY A C 1
ATOM 1629 O O . GLY A 1 205 ? -0.673 5.781 -10.620 1.00 87.31 205 GLY A O 1
ATOM 1630 N N . PRO A 1 206 ? -2.040 4.290 -11.562 1.00 87.00 206 PRO A N 1
ATOM 1631 C CA . PRO A 1 206 ? -3.227 4.761 -10.856 1.00 87.00 206 PRO A CA 1
ATOM 1632 C C . PRO A 1 206 ? -3.437 4.087 -9.493 1.00 87.00 206 PRO A C 1
ATOM 1634 O O . PRO A 1 206 ? -4.447 4.372 -8.845 1.00 87.00 206 PRO A O 1
ATOM 1637 N N . ARG A 1 207 ? -2.599 3.119 -9.111 1.00 91.31 207 ARG A N 1
ATOM 1638 C CA . ARG A 1 207 ? -2.792 2.284 -7.924 1.00 91.31 207 ARG A CA 1
ATOM 1639 C C . ARG A 1 207 ? -1.710 2.596 -6.907 1.00 91.31 207 ARG A C 1
ATOM 1641 O O . ARG A 1 207 ? -0.562 2.731 -7.292 1.00 91.31 207 ARG A O 1
ATOM 1648 N N . ALA A 1 208 ? -2.103 2.669 -5.642 1.00 94.62 208 ALA A N 1
ATOM 1649 C CA . ALA A 1 208 ? -1.144 2.486 -4.570 1.00 94.62 208 ALA A CA 1
ATOM 1650 C C . ALA A 1 208 ? -0.966 0.987 -4.337 1.00 94.62 208 ALA A C 1
ATOM 1652 O O . ALA A 1 208 ? -1.944 0.236 -4.390 1.00 94.62 208 ALA A O 1
ATOM 1653 N N . LEU A 1 209 ? 0.278 0.590 -4.124 1.00 95.38 209 LEU A N 1
ATOM 1654 C CA . LEU A 1 209 ? 0.768 -0.774 -3.987 1.00 95.38 209 LEU A CA 1
ATOM 1655 C C . LEU A 1 209 ? 1.732 -0.855 -2.790 1.00 95.38 209 LEU A C 1
ATOM 1657 O O . LEU A 1 209 ? 2.729 -1.569 -2.832 1.00 95.38 209 LEU A O 1
ATOM 1661 N N . GLY A 1 210 ? 1.453 -0.108 -1.716 1.00 95.50 210 GLY A N 1
ATOM 1662 C CA . GLY A 1 210 ? 2.196 -0.197 -0.453 1.00 95.50 210 GLY A CA 1
ATOM 1663 C C . GLY A 1 210 ? 3.257 0.876 -0.192 1.00 95.50 210 GLY A C 1
ATOM 1664 O O . GLY A 1 210 ? 3.863 0.842 0.872 1.00 95.50 210 GLY A O 1
ATOM 1665 N N . ALA A 1 211 ? 3.457 1.852 -1.081 1.00 96.94 211 ALA A N 1
ATOM 1666 C CA . ALA A 1 211 ? 4.349 2.996 -0.848 1.00 96.94 211 ALA A CA 1
ATOM 1667 C C . ALA A 1 211 ? 3.587 4.296 -0.553 1.00 96.94 211 ALA A C 1
ATOM 1669 O O . ALA A 1 211 ? 4.065 5.120 0.228 1.00 96.94 211 ALA A O 1
ATOM 1670 N N . ARG A 1 212 ? 2.403 4.493 -1.148 1.00 97.56 212 ARG A N 1
ATOM 1671 C CA . ARG A 1 212 ? 1.524 5.657 -0.906 1.00 97.56 212 ARG A CA 1
ATOM 1672 C C . ARG A 1 212 ? 0.094 5.200 -0.631 1.00 97.56 212 ARG A C 1
ATOM 1674 O O . ARG A 1 212 ? -0.827 5.451 -1.415 1.00 97.56 212 ARG A O 1
ATOM 1681 N N . SER A 1 213 ? -0.099 4.482 0.472 1.00 98.00 213 SER A N 1
ATOM 1682 C CA . SER A 1 213 ? -1.350 3.767 0.774 1.00 98.00 213 SER A CA 1
ATOM 1683 C C . SER A 1 213 ? -2.061 4.295 2.020 1.00 98.00 213 SER A C 1
ATOM 1685 O O . SER A 1 213 ? -1.440 4.860 2.906 1.00 98.00 213 SER A O 1
ATOM 1687 N N . ILE A 1 214 ? -3.376 4.122 2.092 1.00 97.94 214 ILE A N 1
ATOM 1688 C CA . ILE A 1 214 ? -4.122 4.112 3.353 1.00 97.94 214 ILE A CA 1
ATOM 1689 C C . ILE A 1 214 ? -4.395 2.651 3.671 1.00 97.94 214 ILE A C 1
ATOM 1691 O O . ILE A 1 214 ? -4.862 1.920 2.789 1.00 97.94 214 ILE A O 1
ATOM 1695 N N . LEU A 1 215 ? -4.090 2.251 4.899 1.00 98.38 215 LEU A N 1
ATOM 1696 C CA . LEU A 1 215 ? -4.174 0.880 5.377 1.00 98.38 215 LEU A CA 1
ATOM 1697 C C . LEU A 1 215 ? -5.225 0.765 6.483 1.00 98.38 215 LEU A C 1
ATOM 1699 O O . LEU A 1 215 ? -5.394 1.690 7.282 1.00 98.38 215 LEU A O 1
ATOM 1703 N N . ALA A 1 216 ? -5.930 -0.362 6.515 1.00 97.88 216 ALA A N 1
ATOM 1704 C CA . ALA A 1 216 ? -6.905 -0.679 7.554 1.00 97.88 216 ALA A CA 1
ATOM 1705 C C . ALA A 1 216 ? -7.033 -2.197 7.752 1.00 97.88 216 ALA A C 1
ATOM 1707 O O . ALA A 1 216 ? -6.476 -2.996 6.993 1.00 97.88 216 ALA A O 1
ATOM 1708 N N . ASP A 1 217 ? -7.773 -2.587 8.787 1.00 98.19 217 ASP A N 1
ATOM 1709 C CA . ASP A 1 217 ? -8.035 -3.987 9.104 1.00 98.19 217 ASP A CA 1
ATOM 1710 C C . ASP A 1 217 ? -8.956 -4.614 8.037 1.00 98.19 217 ASP A C 1
ATOM 1712 O O . ASP A 1 217 ? -10.053 -4.099 7.805 1.00 98.19 217 ASP A O 1
ATOM 1716 N N . PRO A 1 218 ? -8.556 -5.707 7.361 1.00 97.38 218 PRO A N 1
ATOM 1717 C CA . PRO A 1 218 ? -9.414 -6.368 6.383 1.00 97.38 218 PRO A CA 1
ATOM 1718 C C . PRO A 1 218 ? -10.441 -7.311 7.016 1.00 97.38 218 PRO A C 1
ATOM 1720 O O . PRO A 1 218 ? -11.354 -7.748 6.318 1.00 97.38 218 PRO A O 1
ATOM 1723 N N . ARG A 1 219 ? -10.302 -7.671 8.298 1.00 97.12 219 ARG A N 1
ATOM 1724 C CA . ARG A 1 219 ? -11.101 -8.730 8.940 1.00 97.12 219 ARG A CA 1
ATOM 1725 C C . ARG A 1 219 ? -12.564 -8.347 9.121 1.00 97.12 219 ARG A C 1
ATOM 1727 O O . ARG A 1 219 ? -13.408 -9.226 9.246 1.00 97.12 219 ARG A O 1
ATOM 1734 N N . THR A 1 220 ? -12.875 -7.050 9.133 1.00 90.88 220 THR A N 1
ATOM 1735 C CA . THR A 1 220 ? -14.229 -6.550 9.398 1.00 90.88 220 THR A CA 1
ATOM 1736 C C . THR A 1 220 ? -14.709 -5.610 8.298 1.00 90.88 220 THR A C 1
ATOM 1738 O O . THR A 1 220 ? -13.942 -4.810 7.759 1.00 90.88 220 THR A O 1
ATOM 1741 N N . THR A 1 221 ? -16.007 -5.653 7.994 1.00 92.25 221 THR A N 1
ATOM 1742 C CA . THR A 1 221 ? -16.632 -4.676 7.090 1.00 92.25 221 THR A CA 1
ATOM 1743 C C . THR A 1 221 ? -16.722 -3.289 7.725 1.00 92.25 221 THR A C 1
ATOM 1745 O O . THR A 1 221 ? -16.642 -2.291 7.014 1.00 92.25 221 THR A O 1
ATOM 1748 N N . ALA A 1 222 ? -16.778 -3.206 9.060 1.00 92.06 222 ALA A N 1
ATOM 1749 C CA . ALA A 1 222 ? -16.790 -1.943 9.795 1.00 92.06 222 ALA A CA 1
ATOM 1750 C C . ALA A 1 222 ? -15.571 -1.066 9.465 1.00 92.06 222 ALA A C 1
ATOM 1752 O O . ALA A 1 222 ? -15.710 0.145 9.300 1.00 92.06 222 ALA A O 1
ATOM 1753 N N . SER A 1 223 ? -14.390 -1.667 9.290 1.00 90.00 223 SER A N 1
ATOM 1754 C CA . SER A 1 223 ? -13.175 -0.954 8.879 1.00 90.00 223 SER A CA 1
ATOM 1755 C C . SER A 1 223 ? -13.287 -0.391 7.459 1.00 90.00 223 SER A C 1
ATOM 1757 O O . SER A 1 223 ? -12.952 0.774 7.226 1.00 90.00 223 SER A O 1
ATOM 1759 N N . SER A 1 224 ? -13.811 -1.172 6.507 1.00 90.56 224 SER A N 1
ATOM 1760 C CA . SER A 1 224 ? -14.057 -0.691 5.140 1.00 90.56 224 SER A CA 1
ATOM 1761 C C . SER A 1 224 ? -15.154 0.377 5.076 1.00 90.56 224 SER A C 1
ATOM 1763 O O . SER A 1 224 ? -15.023 1.356 4.336 1.00 90.56 224 SER A O 1
ATOM 1765 N N . ASP A 1 225 ? -16.198 0.243 5.894 1.00 91.38 225 ASP A N 1
ATOM 1766 C CA . ASP A 1 225 ? -17.293 1.206 5.992 1.00 91.38 225 ASP A CA 1
ATOM 1767 C C . ASP A 1 225 ? -16.801 2.525 6.583 1.00 91.38 225 ASP A C 1
ATOM 1769 O O . ASP A 1 225 ? -17.049 3.585 6.006 1.00 91.38 225 ASP A O 1
ATOM 1773 N N . ALA A 1 226 ? -16.022 2.468 7.668 1.00 91.38 226 ALA A N 1
ATOM 1774 C CA . ALA A 1 226 ? -15.385 3.636 8.264 1.00 91.38 226 ALA A CA 1
ATOM 1775 C C . ALA A 1 226 ? -14.471 4.344 7.254 1.00 91.38 226 ALA A C 1
ATOM 1777 O O . ALA A 1 226 ? -14.545 5.563 7.111 1.00 91.38 226 ALA A O 1
ATOM 1778 N N . LEU A 1 227 ? -13.664 3.601 6.489 1.00 91.75 227 LEU A N 1
ATOM 1779 C CA . LEU A 1 227 ? -12.782 4.176 5.470 1.00 91.75 227 LEU A CA 1
ATOM 1780 C C . LEU A 1 227 ? -13.578 4.870 4.349 1.00 91.75 227 LEU A C 1
ATOM 1782 O O . LEU A 1 227 ? -13.218 5.967 3.901 1.00 91.75 227 LEU A O 1
ATOM 1786 N N . ASN A 1 228 ? -14.689 4.271 3.917 1.00 90.31 228 ASN A N 1
ATOM 1787 C CA . ASN A 1 228 ? -15.599 4.886 2.953 1.00 90.31 228 ASN A CA 1
ATOM 1788 C C . ASN A 1 228 ? -16.291 6.132 3.517 1.00 90.31 228 ASN A C 1
ATOM 1790 O O . ASN A 1 228 ? -16.353 7.143 2.824 1.00 90.31 228 ASN A O 1
ATOM 1794 N N . GLN A 1 229 ? -16.776 6.102 4.754 1.00 87.44 229 GLN A N 1
ATOM 1795 C CA . GLN A 1 229 ? -17.512 7.219 5.354 1.00 87.44 229 GLN A CA 1
ATOM 1796 C C . GLN A 1 229 ? -16.608 8.405 5.705 1.00 87.44 229 GLN A C 1
ATOM 1798 O O . GLN A 1 229 ? -16.978 9.549 5.439 1.00 87.44 229 GLN A O 1
ATOM 1803 N N . ARG A 1 230 ? -15.427 8.133 6.273 1.00 86.62 230 ARG A N 1
ATOM 1804 C CA . ARG A 1 230 ? -14.503 9.141 6.819 1.00 86.62 230 ARG A CA 1
ATOM 1805 C C . ARG A 1 230 ? -13.605 9.776 5.757 1.00 86.62 230 ARG A C 1
ATOM 1807 O O . ARG A 1 230 ? -13.209 10.927 5.914 1.00 86.62 230 ARG A O 1
ATOM 1814 N N . ILE A 1 231 ? -13.245 9.022 4.710 1.00 85.19 231 ILE A N 1
ATOM 1815 C CA . ILE A 1 231 ? -12.156 9.417 3.800 1.00 85.19 231 ILE A CA 1
ATOM 1816 C C . ILE A 1 231 ? -12.557 9.331 2.330 1.00 85.19 231 ILE A C 1
ATOM 1818 O O . ILE A 1 231 ? -12.351 10.278 1.581 1.00 85.19 231 ILE A O 1
ATOM 1822 N N . LYS A 1 232 ? -13.047 8.176 1.863 1.00 87.81 232 LYS A N 1
ATOM 1823 C CA . LYS A 1 232 ? -13.159 7.935 0.411 1.00 87.81 232 LYS A CA 1
ATOM 1824 C C . LYS A 1 232 ? -14.466 8.382 -0.206 1.00 87.81 232 LYS A C 1
ATOM 1826 O O . LYS A 1 232 ? -14.491 8.639 -1.409 1.00 87.81 232 LYS A O 1
ATOM 1831 N N . HIS A 1 233 ? -15.528 8.428 0.586 1.00 85.44 233 HIS A N 1
ATOM 1832 C CA . HIS A 1 233 ? -16.878 8.793 0.176 1.00 85.44 233 HIS A CA 1
ATOM 1833 C C . HIS A 1 233 ? -17.326 8.057 -1.099 1.00 85.44 233 HIS A C 1
ATOM 1835 O O . HIS A 1 233 ? -17.941 8.650 -1.986 1.00 85.44 233 HIS A O 1
ATOM 1841 N N . ARG A 1 234 ? -16.942 6.778 -1.226 1.00 80.88 234 ARG A N 1
ATOM 1842 C CA . ARG A 1 234 ? -17.295 5.922 -2.367 1.00 80.88 234 ARG A CA 1
ATOM 1843 C C . ARG A 1 234 ? -18.622 5.231 -2.107 1.00 80.88 234 ARG A C 1
ATOM 1845 O O . ARG A 1 234 ? -19.094 5.147 -0.975 1.00 80.88 234 ARG A O 1
ATOM 1852 N N . GLU A 1 235 ? -19.202 4.711 -3.176 1.00 79.50 235 GLU A N 1
ATOM 1853 C CA . GLU A 1 235 ? -20.405 3.904 -3.089 1.00 79.50 235 GLU A CA 1
ATOM 1854 C C . GLU A 1 235 ? -20.133 2.612 -2.284 1.00 79.50 235 GLU A C 1
ATOM 1856 O O . GLU A 1 235 ? -19.101 1.975 -2.521 1.00 79.50 235 GLU A O 1
ATOM 1861 N N . PRO A 1 236 ? -21.044 2.177 -1.387 1.00 71.75 236 PRO A N 1
ATOM 1862 C CA . PRO A 1 236 ? -20.801 1.049 -0.473 1.00 71.75 236 PRO A CA 1
ATOM 1863 C C . PRO A 1 236 ? -20.443 -0.274 -1.162 1.00 71.75 236 PRO A C 1
ATOM 1865 O O . PRO A 1 236 ? -19.728 -1.097 -0.609 1.00 71.75 236 PRO A O 1
ATOM 1868 N N . PHE A 1 237 ? -20.903 -0.475 -2.399 1.00 71.25 237 PHE A N 1
ATOM 1869 C CA . PHE A 1 237 ? -20.645 -1.693 -3.169 1.00 71.25 237 PHE A CA 1
ATOM 1870 C C . PHE A 1 237 ? -19.249 -1.747 -3.807 1.00 71.25 237 PHE A C 1
ATOM 1872 O O . PHE A 1 237 ? -18.939 -2.724 -4.488 1.00 71.25 237 PHE A O 1
ATOM 1879 N N . ARG A 1 238 ? -18.425 -0.695 -3.683 1.00 72.94 238 ARG A N 1
ATOM 1880 C CA . ARG A 1 238 ? -17.058 -0.677 -4.215 1.00 72.94 238 ARG A CA 1
ATOM 1881 C C . ARG A 1 238 ? -16.082 -1.078 -3.103 1.00 72.94 238 ARG A C 1
ATOM 1883 O O . ARG A 1 238 ? -15.650 -0.201 -2.353 1.00 72.94 238 ARG A O 1
ATOM 1890 N N . PRO A 1 239 ? -15.686 -2.356 -3.019 1.00 76.12 239 PRO A N 1
ATOM 1891 C CA . PRO A 1 239 ? -14.769 -2.803 -1.983 1.00 76.12 239 PRO A CA 1
ATOM 1892 C C . PRO A 1 239 ? -13.350 -2.293 -2.229 1.00 76.12 239 PRO A C 1
ATOM 1894 O O . PRO A 1 239 ? -12.973 -1.836 -3.322 1.00 76.12 239 PRO A O 1
ATOM 1897 N N . PHE A 1 240 ? -12.567 -2.366 -1.162 1.00 92.44 240 PHE A N 1
ATOM 1898 C CA . PHE A 1 240 ? -11.140 -2.100 -1.172 1.00 92.44 240 PHE A CA 1
ATOM 1899 C C . PHE A 1 240 ? -10.356 -3.344 -1.567 1.00 92.44 240 PHE A C 1
ATOM 1901 O O . PHE A 1 240 ? -10.924 -4.403 -1.819 1.00 92.44 240 PHE A O 1
ATOM 1908 N N . ALA A 1 241 ? -9.046 -3.190 -1.705 1.00 95.00 241 ALA A N 1
ATOM 1909 C CA . ALA A 1 241 ? -8.195 -4.275 -2.147 1.00 95.00 241 ALA A CA 1
ATOM 1910 C C . ALA A 1 241 ? -7.461 -4.921 -0.965 1.00 95.00 241 ALA A C 1
ATOM 1912 O O . ALA A 1 241 ? -7.090 -4.214 -0.024 1.00 95.00 241 ALA A O 1
ATOM 1913 N N . PRO A 1 242 ? -7.228 -6.240 -1.014 1.00 97.56 242 PRO A N 1
ATOM 1914 C CA . PRO A 1 242 ? -6.274 -6.903 -0.143 1.00 97.56 242 PRO A CA 1
ATOM 1915 C C . PRO A 1 242 ? -4.843 -6.762 -0.666 1.00 97.56 242 PRO A C 1
ATOM 1917 O O . PRO A 1 242 ? -4.591 -6.989 -1.852 1.00 97.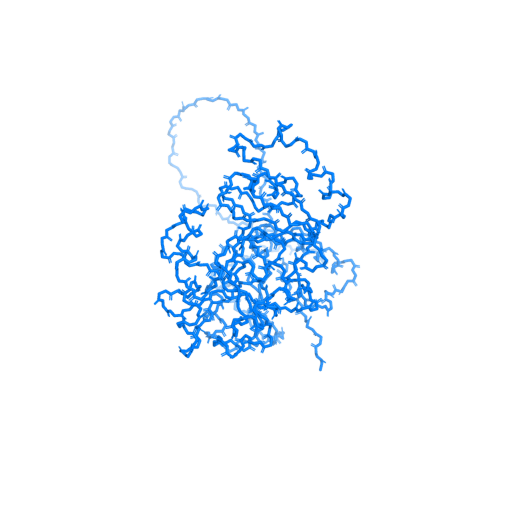56 242 PRO A O 1
ATOM 1920 N N . ALA A 1 243 ? -3.906 -6.503 0.240 1.00 98.19 243 ALA A N 1
ATOM 1921 C CA . ALA A 1 243 ? -2.487 -6.786 0.063 1.00 98.19 243 ALA A CA 1
ATOM 1922 C C . ALA A 1 243 ? -2.099 -7.986 0.939 1.00 98.19 243 ALA A C 1
ATOM 1924 O O . ALA A 1 243 ? -2.446 -8.015 2.118 1.00 98.19 243 ALA A O 1
ATOM 1925 N N . ILE A 1 244 ? -1.420 -8.977 0.361 1.00 98.38 244 ILE A N 1
ATOM 1926 C CA . ILE A 1 244 ? -1.042 -10.244 1.010 1.00 98.38 244 ILE A CA 1
ATOM 1927 C C . ILE A 1 244 ? 0.411 -10.586 0.694 1.00 98.38 244 ILE A C 1
ATOM 1929 O O . ILE A 1 244 ? 0.864 -10.345 -0.424 1.00 98.38 244 ILE A O 1
ATOM 1933 N N . LEU A 1 245 ? 1.135 -11.188 1.638 1.00 97.31 245 LEU A N 1
ATOM 1934 C CA . LEU A 1 245 ? 2.460 -11.754 1.361 1.00 97.31 245 LEU A CA 1
ATOM 1935 C C . LEU A 1 245 ? 2.373 -12.820 0.260 1.00 97.31 245 LEU A C 1
ATOM 1937 O O . LEU A 1 245 ? 1.487 -13.677 0.283 1.00 97.31 245 LEU A O 1
ATOM 1941 N N . ALA A 1 246 ? 3.293 -12.771 -0.705 1.00 94.88 246 ALA A N 1
ATOM 1942 C CA . ALA A 1 246 ? 3.250 -13.614 -1.900 1.00 94.88 246 ALA A CA 1
ATOM 1943 C C . ALA A 1 246 ? 3.115 -15.115 -1.575 1.00 94.88 246 ALA A C 1
ATOM 1945 O O . ALA A 1 246 ? 2.300 -15.796 -2.198 1.00 94.88 246 ALA A O 1
ATOM 1946 N N . ASP A 1 247 ? 3.814 -15.594 -0.544 1.00 95.62 247 ASP A N 1
ATOM 1947 C CA . ASP A 1 247 ? 3.819 -17.006 -0.131 1.00 95.62 247 ASP A CA 1
ATOM 1948 C C . ASP A 1 247 ? 2.477 -17.487 0.447 1.00 95.62 247 ASP A C 1
ATOM 1950 O O . ASP A 1 247 ? 2.167 -18.678 0.409 1.00 95.62 247 ASP A O 1
ATOM 1954 N N . HIS A 1 248 ? 1.634 -16.572 0.931 1.00 96.81 248 HIS A N 1
ATOM 1955 C CA . HIS A 1 248 ? 0.303 -16.898 1.445 1.00 96.81 248 HIS A CA 1
ATOM 1956 C C . HIS A 1 248 ? -0.800 -16.771 0.384 1.00 96.81 248 HIS A C 1
ATOM 1958 O O . HIS A 1 248 ? -1.908 -17.274 0.588 1.00 96.81 248 HIS A O 1
ATOM 1964 N N . ALA A 1 249 ? -0.525 -16.143 -0.764 1.00 96.50 249 ALA A N 1
ATOM 1965 C CA . ALA A 1 249 ? -1.544 -15.767 -1.745 1.00 96.50 249 ALA A CA 1
ATOM 1966 C C . ALA A 1 249 ? -2.391 -16.951 -2.237 1.00 96.50 249 ALA A C 1
ATOM 1968 O O . ALA A 1 249 ? -3.619 -16.873 -2.228 1.00 96.50 249 ALA A O 1
ATOM 1969 N N . SER A 1 250 ? -1.757 -18.069 -2.596 1.00 95.81 250 SER A N 1
ATOM 1970 C CA . SER A 1 250 ? -2.443 -19.260 -3.123 1.00 95.81 250 SER A CA 1
ATOM 1971 C C . SER A 1 250 ? -3.267 -20.013 -2.074 1.00 95.81 250 SER A C 1
ATOM 1973 O O . SER A 1 250 ? -4.161 -20.782 -2.436 1.00 95.81 250 SER A O 1
ATOM 1975 N N . THR A 1 251 ? -2.989 -19.785 -0.785 1.00 96.81 251 THR A N 1
ATOM 1976 C CA . THR A 1 251 ? -3.739 -20.359 0.344 1.00 96.81 251 THR A CA 1
ATOM 1977 C C . THR A 1 251 ? -4.996 -19.553 0.651 1.00 96.81 251 THR A C 1
ATOM 1979 O O . THR A 1 251 ? -5.957 -20.119 1.148 1.00 96.81 251 THR A O 1
ATOM 1982 N N . TRP A 1 252 ? -5.025 -18.261 0.316 1.00 97.88 252 TRP A N 1
ATOM 1983 C CA . TRP A 1 252 ? -6.152 -17.365 0.607 1.00 97.88 252 TRP A CA 1
ATOM 1984 C C . TRP A 1 252 ? -7.038 -17.081 -0.608 1.00 97.88 252 TRP A C 1
ATOM 1986 O O . TRP A 1 252 ? -8.247 -16.893 -0.470 1.00 97.88 252 TRP A O 1
ATOM 1996 N N . PHE A 1 253 ? -6.456 -17.094 -1.805 1.00 97.00 253 PHE A N 1
ATOM 1997 C CA . PHE A 1 253 ? -7.131 -16.789 -3.061 1.00 97.00 253 PHE A CA 1
ATOM 1998 C C . PHE A 1 253 ? -6.994 -17.959 -4.040 1.00 97.00 253 PHE A C 1
ATOM 2000 O O . PHE A 1 253 ? -6.022 -18.717 -4.005 1.00 97.00 253 PHE A O 1
ATOM 2007 N N . ASP A 1 254 ? -7.964 -18.098 -4.942 1.00 94.44 254 ASP A N 1
ATOM 2008 C CA . ASP A 1 254 ? -7.884 -18.990 -6.103 1.00 94.44 254 ASP A CA 1
ATOM 2009 C C . ASP A 1 254 ? -6.961 -18.367 -7.169 1.00 94.44 254 ASP A C 1
ATOM 2011 O O . ASP A 1 254 ? -7.393 -17.837 -8.201 1.00 94.44 254 ASP A O 1
ATOM 2015 N N . LEU A 1 255 ? -5.672 -18.334 -6.824 1.00 88.69 255 LEU A N 1
ATOM 2016 C CA . LEU A 1 255 ? -4.607 -17.653 -7.542 1.00 88.69 255 LEU A CA 1
ATOM 2017 C C . LEU A 1 255 ? -3.324 -18.494 -7.503 1.00 88.69 255 LEU A C 1
ATOM 2019 O O . LEU A 1 255 ? -2.804 -18.811 -6.435 1.00 88.69 255 LEU A O 1
ATOM 2023 N N . ASP A 1 256 ? -2.801 -18.821 -8.680 1.00 85.62 256 ASP A N 1
ATOM 2024 C CA . ASP A 1 256 ? -1.587 -19.618 -8.901 1.00 85.62 256 ASP A CA 1
ATOM 2025 C C . ASP A 1 256 ? -0.420 -18.795 -9.477 1.00 85.62 256 ASP A C 1
ATOM 2027 O O . ASP A 1 256 ? 0.674 -19.315 -9.697 1.00 85.62 256 ASP A O 1
ATOM 2031 N N . VAL A 1 257 ? -0.637 -17.496 -9.698 1.00 85.12 257 VAL A N 1
ATOM 2032 C CA . VAL A 1 257 ? 0.347 -16.552 -10.237 1.00 85.12 257 VAL A CA 1
ATOM 2033 C C . VAL A 1 257 ? 0.466 -15.308 -9.353 1.00 85.12 257 VAL A C 1
ATOM 2035 O O . VAL A 1 257 ? -0.528 -14.869 -8.775 1.00 85.12 257 VAL A O 1
ATOM 2038 N N . PRO A 1 258 ? 1.642 -14.664 -9.276 1.00 86.94 258 PRO A N 1
ATOM 2039 C CA . PRO A 1 258 ? 1.771 -13.387 -8.584 1.00 86.94 258 PRO A CA 1
ATOM 2040 C C . PRO A 1 258 ? 0.857 -12.303 -9.180 1.00 86.94 258 PRO A C 1
ATOM 2042 O O . PRO A 1 258 ? 0.697 -12.197 -10.398 1.00 86.94 258 PRO A O 1
ATOM 2045 N N . SER A 1 259 ? 0.317 -11.440 -8.319 1.00 90.88 259 SER A N 1
ATOM 2046 C CA . SER A 1 259 ? -0.453 -10.243 -8.682 1.00 90.88 259 SER A CA 1
ATOM 2047 C C . SER A 1 259 ? 0.167 -8.987 -8.043 1.00 90.88 259 SER A C 1
ATOM 2049 O O . SER A 1 259 ? -0.482 -8.320 -7.237 1.00 90.88 259 SER A O 1
ATOM 2051 N N . PRO A 1 260 ? 1.425 -8.622 -8.364 1.00 91.31 260 PRO A N 1
ATOM 2052 C CA . PRO A 1 260 ? 2.119 -7.516 -7.690 1.00 91.31 260 PRO A CA 1
ATOM 2053 C C . PRO A 1 260 ? 1.496 -6.141 -7.965 1.00 91.31 260 PRO A C 1
ATOM 2055 O O . PRO A 1 260 ? 1.638 -5.223 -7.168 1.00 91.31 260 PRO A O 1
ATOM 2058 N N . PHE A 1 261 ? 0.756 -6.000 -9.068 1.00 90.94 261 PHE A N 1
ATOM 2059 C CA . PHE A 1 261 ? 0.213 -4.718 -9.533 1.00 90.94 261 PHE A CA 1
ATOM 2060 C C . PHE A 1 261 ? -1.289 -4.543 -9.270 1.00 90.94 261 PHE A C 1
ATOM 2062 O O . PHE A 1 261 ? -1.921 -3.652 -9.845 1.00 90.94 261 PHE A O 1
ATOM 2069 N N . MET A 1 262 ? -1.885 -5.407 -8.437 1.00 90.62 262 MET A N 1
ATOM 2070 C CA . MET A 1 262 ? -3.314 -5.361 -8.100 1.00 90.62 262 MET A CA 1
ATOM 2071 C C . MET A 1 262 ? -4.213 -5.371 -9.356 1.00 90.62 262 MET A C 1
ATOM 2073 O O . MET A 1 262 ? -5.145 -4.569 -9.508 1.00 90.62 262 MET A O 1
ATOM 2077 N N . LEU A 1 263 ? -3.886 -6.256 -10.303 1.00 85.06 263 LEU A N 1
ATOM 2078 C CA . LEU A 1 263 ? -4.572 -6.379 -11.595 1.00 85.06 263 LEU A CA 1
ATOM 2079 C C . LEU A 1 263 ? -5.521 -7.575 -11.647 1.00 85.06 263 LEU A C 1
ATOM 2081 O O . LEU A 1 263 ? -6.465 -7.556 -12.426 1.00 85.06 263 LEU A O 1
ATOM 2085 N N . LEU A 1 264 ? -5.309 -8.595 -10.822 1.00 86.88 264 LEU A N 1
ATOM 2086 C CA . LEU A 1 264 ? -6.133 -9.799 -10.824 1.00 86.88 264 LEU A CA 1
ATOM 2087 C C . LEU A 1 264 ? -7.181 -9.730 -9.711 1.00 86.88 264 LEU A C 1
ATOM 2089 O O . LEU A 1 264 ? -6.897 -9.226 -8.628 1.00 86.88 264 LEU A O 1
ATOM 2093 N N . ALA A 1 265 ? -8.389 -10.222 -9.995 1.00 91.31 265 ALA A N 1
ATOM 2094 C CA . ALA A 1 265 ? -9.495 -10.318 -9.043 1.00 91.31 265 ALA A CA 1
ATOM 2095 C C . ALA A 1 265 ? -9.961 -11.777 -8.893 1.00 91.31 265 ALA A C 1
ATOM 2097 O O . ALA A 1 265 ? -11.054 -12.115 -9.347 1.00 91.31 265 ALA A O 1
ATOM 2098 N N . PRO A 1 266 ? -9.106 -12.662 -8.349 1.00 92.12 266 PRO A N 1
ATOM 2099 C CA . PRO A 1 266 ? -9.478 -14.046 -8.104 1.00 92.12 266 PRO A CA 1
ATOM 2100 C C . PRO A 1 266 ? -10.584 -14.159 -7.039 1.00 92.12 266 PRO A C 1
ATOM 2102 O O . PRO A 1 266 ? -10.714 -13.278 -6.181 1.00 92.12 266 PRO A O 1
ATOM 2105 N N . PRO A 1 267 ? -11.356 -15.257 -7.053 1.00 95.69 267 PRO A N 1
ATOM 2106 C CA . PRO A 1 267 ? -12.156 -15.685 -5.919 1.00 95.69 267 PRO A CA 1
ATOM 2107 C C . PRO A 1 267 ? -11.303 -15.791 -4.654 1.00 95.69 267 PRO A C 1
ATOM 2109 O O . PRO A 1 267 ? -10.181 -16.306 -4.686 1.00 95.69 267 PRO A O 1
ATOM 2112 N N . VAL A 1 268 ? -11.851 -15.330 -3.535 1.00 97.25 268 VAL A N 1
ATOM 2113 C CA . VAL A 1 268 ? -11.345 -15.672 -2.205 1.00 97.25 268 VAL A CA 1
ATOM 2114 C C . VAL A 1 268 ? -11.724 -17.123 -1.931 1.00 97.25 268 VAL A C 1
ATOM 2116 O O . VAL A 1 268 ? -12.820 -17.564 -2.289 1.00 97.25 268 VAL A O 1
ATOM 2119 N N . ARG A 1 269 ? -10.825 -17.900 -1.326 1.00 97.38 269 ARG A N 1
ATOM 2120 C CA . ARG A 1 269 ? -11.154 -19.283 -0.972 1.00 97.38 269 ARG A CA 1
ATOM 2121 C C . ARG A 1 269 ? -12.246 -19.308 0.106 1.00 97.38 269 ARG A C 1
ATOM 2123 O O . ARG A 1 269 ? -12.177 -18.490 1.024 1.00 97.38 269 ARG A O 1
ATOM 2130 N N . PRO A 1 270 ? -13.216 -20.241 0.030 1.00 95.69 270 PRO A N 1
ATOM 2131 C CA . PRO A 1 270 ? -14.395 -20.239 0.901 1.00 95.69 270 PRO A CA 1
ATOM 2132 C C . PRO A 1 270 ? -14.078 -20.121 2.397 1.00 95.69 270 PRO A C 1
ATOM 2134 O O . PRO A 1 270 ? -14.672 -19.291 3.076 1.00 95.69 270 PRO A O 1
ATOM 2137 N N . ASP A 1 271 ? -13.067 -20.850 2.877 1.00 96.06 271 ASP A N 1
ATOM 2138 C CA . ASP A 1 271 ? -12.668 -20.887 4.296 1.00 96.06 271 ASP A CA 1
ATOM 2139 C C . ASP A 1 271 ? -12.064 -19.565 4.818 1.00 96.06 271 ASP A C 1
ATOM 2141 O O . ASP A 1 271 ? -11.781 -19.414 6.010 1.00 96.06 271 ASP A O 1
ATOM 2145 N N . HIS A 1 272 ? -11.836 -18.596 3.930 1.00 97.38 272 HIS A N 1
ATOM 2146 C CA . HIS A 1 272 ? -11.196 -17.323 4.241 1.00 97.38 272 HIS A CA 1
ATOM 2147 C C . HIS A 1 272 ? -12.097 -16.106 4.036 1.00 97.38 272 HIS A C 1
ATOM 2149 O O . HIS A 1 272 ? -11.732 -15.030 4.505 1.00 97.38 272 HIS A O 1
ATOM 2155 N N . VAL A 1 273 ? -13.266 -16.256 3.403 1.00 95.62 273 VAL A N 1
ATOM 2156 C CA . VAL A 1 273 ? -14.169 -15.136 3.077 1.00 95.62 273 VAL A CA 1
ATOM 2157 C C . VAL A 1 273 ? -14.503 -14.306 4.318 1.00 95.62 273 VAL A C 1
ATOM 2159 O O . VAL A 1 273 ? -14.248 -13.102 4.337 1.00 95.62 273 VAL A O 1
ATOM 2162 N N . ASP A 1 274 ? -14.960 -14.956 5.388 1.00 95.88 274 ASP A N 1
ATOM 2163 C CA . ASP A 1 274 ? -15.349 -14.269 6.627 1.00 95.88 274 ASP A CA 1
ATOM 2164 C C . ASP A 1 274 ? -14.149 -13.682 7.383 1.00 95.8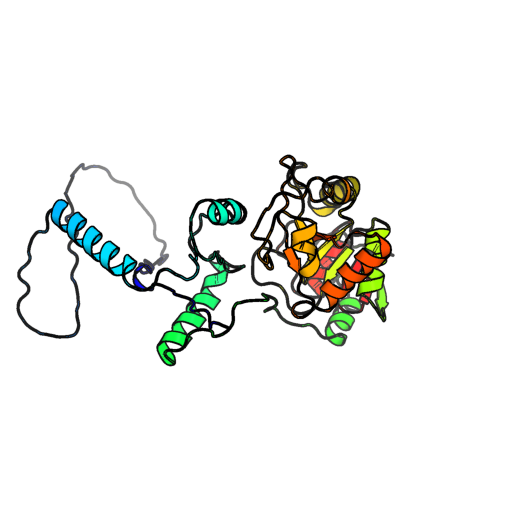8 274 ASP A C 1
ATOM 2166 O O . ASP A 1 274 ? -14.288 -12.730 8.148 1.00 95.88 274 ASP A O 1
ATOM 2170 N N . ARG A 1 275 ? -12.943 -14.216 7.151 1.00 97.50 275 ARG A N 1
ATOM 2171 C CA . ARG A 1 275 ? -11.714 -13.772 7.826 1.00 97.50 275 ARG A CA 1
ATOM 2172 C C . ARG A 1 275 ? -11.154 -12.472 7.252 1.00 97.50 275 ARG A C 1
ATOM 2174 O O . ARG A 1 275 ? -10.316 -11.857 7.904 1.00 97.50 275 ARG A O 1
ATOM 2181 N N . ILE A 1 276 ? -11.577 -12.073 6.050 1.00 97.19 276 ILE A N 1
ATOM 2182 C CA . ILE A 1 276 ? -11.154 -10.838 5.369 1.00 97.19 276 ILE A CA 1
ATOM 2183 C C . ILE A 1 276 ? -12.345 -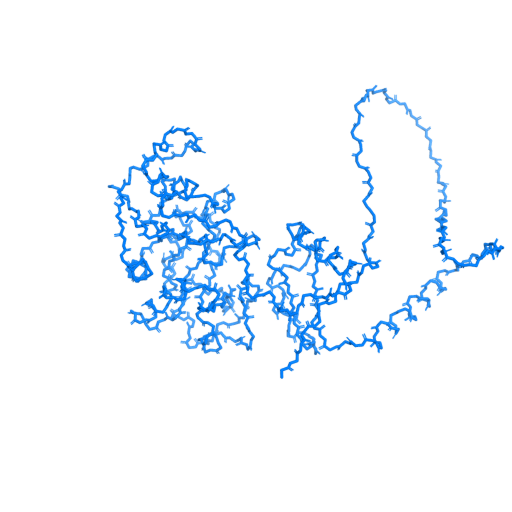10.086 4.755 1.00 97.19 276 ILE A C 1
ATOM 2185 O O . ILE A 1 276 ? -12.219 -9.456 3.705 1.00 97.19 276 ILE A O 1
ATOM 2189 N N . ALA A 1 277 ? -13.511 -10.138 5.403 1.00 94.75 277 ALA A N 1
ATOM 2190 C CA . ALA A 1 277 ? -14.771 -9.624 4.864 1.00 94.75 277 ALA A CA 1
ATOM 2191 C C . ALA A 1 277 ? -14.720 -8.152 4.394 1.00 94.75 277 ALA A C 1
ATOM 2193 O O . ALA A 1 277 ? -15.434 -7.785 3.464 1.00 94.75 277 ALA A O 1
ATOM 2194 N N . GLY A 1 278 ? -13.847 -7.311 4.966 1.00 94.19 278 GLY A N 1
ATOM 2195 C CA . GLY A 1 278 ? -13.691 -5.898 4.587 1.00 94.19 278 GLY A CA 1
ATOM 2196 C C . GLY A 1 278 ? -13.093 -5.654 3.192 1.00 94.19 278 GLY A C 1
ATOM 2197 O O . GLY A 1 278 ? -13.096 -4.523 2.701 1.00 94.19 278 GLY A O 1
ATOM 2198 N N . VAL A 1 279 ? -12.575 -6.694 2.533 1.00 95.38 279 VAL A N 1
ATOM 2199 C CA . VAL A 1 279 ? -11.969 -6.611 1.188 1.00 95.38 279 VAL A CA 1
ATOM 2200 C C . VAL A 1 279 ? -12.596 -7.570 0.173 1.00 95.38 279 VAL A C 1
ATOM 2202 O O . VAL A 1 279 ? -12.156 -7.608 -0.979 1.00 95.38 279 VAL A O 1
ATOM 2205 N N . VAL A 1 280 ? -13.622 -8.331 0.566 1.00 94.06 280 VAL A N 1
ATOM 2206 C CA . VAL A 1 280 ? -14.317 -9.266 -0.330 1.00 94.06 280 VAL A CA 1
ATOM 2207 C C . VAL A 1 280 ? -15.470 -8.558 -1.042 1.00 94.06 280 VAL A C 1
ATOM 2209 O O . VAL A 1 280 ? -16.246 -7.812 -0.448 1.00 94.06 280 VAL A O 1
ATOM 2212 N N . HIS A 1 281 ? -15.582 -8.778 -2.348 1.00 90.06 281 HIS A N 1
ATOM 2213 C CA . HIS A 1 281 ? -16.709 -8.321 -3.151 1.00 90.06 281 HIS A CA 1
ATOM 2214 C C . HIS A 1 281 ? -17.963 -9.167 -2.874 1.00 90.06 281 HIS A C 1
ATOM 2216 O O . HIS A 1 281 ? -17.878 -10.317 -2.456 1.00 90.06 281 HIS A O 1
ATOM 2222 N N . VAL A 1 282 ? -19.145 -8.637 -3.206 1.00 88.50 282 VAL A N 1
ATOM 2223 C CA . VAL A 1 282 ? -20.426 -9.371 -3.102 1.00 88.50 282 VAL A CA 1
ATOM 2224 C C . VAL A 1 282 ? -20.423 -10.699 -3.878 1.00 88.50 282 VAL A C 1
ATOM 2226 O O . VAL A 1 282 ? -21.142 -11.621 -3.511 1.00 88.50 282 VAL A O 1
ATOM 2229 N N . ASP A 1 283 ? -19.616 -10.814 -4.935 1.00 89.44 283 ASP A N 1
ATOM 2230 C CA . ASP A 1 283 ? -19.464 -12.037 -5.735 1.00 89.44 283 ASP A CA 1
ATOM 2231 C C . ASP A 1 283 ? -18.373 -12.999 -5.216 1.00 89.44 283 ASP A C 1
ATOM 2233 O O . ASP A 1 283 ? -18.049 -13.979 -5.886 1.00 89.44 283 ASP A O 1
ATOM 2237 N N . GLY A 1 284 ? -17.797 -12.731 -4.039 1.00 91.31 284 GLY A N 1
ATOM 2238 C CA . GLY A 1 284 ? -16.752 -13.552 -3.422 1.00 91.31 284 GLY A CA 1
ATOM 2239 C C . GLY A 1 284 ? -15.351 -13.346 -4.005 1.00 91.31 284 GLY A C 1
ATOM 2240 O O . GLY A 1 284 ? -14.418 -14.047 -3.612 1.00 91.31 284 GLY A O 1
ATOM 2241 N N . THR A 1 285 ? -15.167 -12.412 -4.942 1.00 93.62 285 THR A N 1
ATOM 2242 C CA . THR A 1 285 ? -13.844 -12.079 -5.495 1.00 93.62 285 THR A CA 1
ATOM 2243 C C . THR A 1 285 ? -13.148 -10.983 -4.696 1.00 93.62 285 THR A C 1
ATOM 2245 O O . THR A 1 285 ? -13.774 -10.272 -3.914 1.00 93.62 285 THR A O 1
ATOM 2248 N N . ALA A 1 286 ? -11.838 -10.820 -4.884 1.00 93.75 286 ALA A N 1
ATOM 2249 C CA . ALA A 1 286 ? -11.117 -9.654 -4.384 1.00 93.75 286 ALA A CA 1
ATOM 2250 C C . ALA A 1 286 ? -9.933 -9.299 -5.278 1.00 93.75 286 ALA A C 1
ATOM 2252 O O . ALA A 1 286 ? -9.174 -10.168 -5.705 1.00 93.75 286 ALA A O 1
ATOM 2253 N N . ARG A 1 287 ? -9.748 -8.004 -5.560 1.00 94.00 287 ARG A N 1
ATOM 2254 C CA . ARG A 1 287 ? -8.643 -7.547 -6.413 1.00 94.00 287 ARG A CA 1
ATOM 2255 C C . ARG A 1 287 ? -7.336 -7.441 -5.634 1.00 94.00 287 ARG A C 1
ATOM 2257 O O . ARG A 1 287 ? -7.037 -6.382 -5.095 1.00 94.00 287 ARG A O 1
ATOM 2264 N N . VAL A 1 288 ? -6.575 -8.527 -5.612 1.00 95.06 288 VAL A N 1
ATOM 2265 C CA . VAL A 1 288 ? -5.436 -8.738 -4.711 1.00 95.06 288 VAL A CA 1
ATOM 2266 C C . VAL A 1 288 ? -4.108 -8.179 -5.228 1.00 95.06 288 VAL A C 1
ATOM 2268 O O . VAL A 1 288 ? -3.766 -8.338 -6.406 1.00 95.06 288 VAL A O 1
ATOM 2271 N N . GLN A 1 289 ? -3.343 -7.561 -4.324 1.00 96.38 289 GLN A N 1
ATOM 2272 C CA . GLN A 1 289 ? -1.912 -7.302 -4.457 1.00 96.38 289 GLN A CA 1
ATOM 2273 C C . GLN A 1 289 ? -1.114 -8.400 -3.734 1.00 96.38 289 GLN A C 1
ATOM 2275 O O . GLN A 1 289 ? -1.267 -8.577 -2.530 1.00 96.38 289 GLN A O 1
ATOM 2280 N N . THR A 1 290 ? -0.215 -9.092 -4.435 1.00 95.94 290 THR A N 1
ATOM 2281 C CA . THR A 1 290 ? 0.796 -9.952 -3.794 1.00 95.94 290 THR A CA 1
ATOM 2282 C C . THR A 1 290 ? 2.061 -9.150 -3.508 1.00 95.94 290 THR A C 1
ATOM 2284 O O . THR A 1 290 ? 2.613 -8.537 -4.423 1.00 95.94 290 THR A O 1
ATOM 2287 N N . VAL A 1 291 ? 2.535 -9.177 -2.270 1.00 96.50 291 VAL A N 1
ATOM 2288 C CA . VAL A 1 291 ? 3.699 -8.427 -1.794 1.00 96.50 291 VAL A CA 1
ATOM 2289 C C . VAL A 1 291 ? 4.877 -9.378 -1.639 1.00 96.50 291 VAL A C 1
ATOM 2291 O O . VAL A 1 291 ? 4.807 -10.340 -0.878 1.00 96.50 291 VAL A O 1
ATOM 2294 N N . ASP A 1 292 ? 5.950 -9.102 -2.373 1.00 93.50 292 ASP A N 1
ATOM 2295 C CA . ASP A 1 292 ? 7.242 -9.762 -2.205 1.00 93.50 292 ASP A CA 1
ATOM 2296 C C . ASP A 1 292 ? 8.109 -8.908 -1.260 1.00 93.50 292 ASP A C 1
ATOM 2298 O O . ASP A 1 292 ? 8.428 -7.764 -1.613 1.00 93.50 292 ASP A O 1
ATOM 2302 N N . PRO A 1 293 ? 8.502 -9.417 -0.077 1.00 93.38 293 PRO A N 1
ATOM 2303 C CA . PRO A 1 293 ? 9.381 -8.698 0.844 1.00 93.38 293 PRO A CA 1
ATOM 2304 C C . PRO A 1 293 ? 10.717 -8.270 0.221 1.00 93.38 293 PRO A C 1
ATOM 2306 O O . PRO A 1 293 ? 11.286 -7.266 0.638 1.00 93.38 293 PRO A O 1
ATOM 2309 N N . ALA A 1 294 ? 11.212 -8.962 -0.812 1.00 91.56 294 ALA A N 1
ATOM 2310 C CA . ALA A 1 294 ? 12.425 -8.542 -1.514 1.00 91.56 294 ALA A CA 1
ATOM 2311 C C . ALA A 1 294 ? 12.222 -7.249 -2.328 1.00 91.56 294 ALA A C 1
ATOM 2313 O O . ALA A 1 294 ? 13.173 -6.500 -2.548 1.00 91.56 294 ALA A O 1
ATOM 2314 N N . ALA A 1 295 ? 10.992 -6.984 -2.782 1.00 88.69 295 ALA A N 1
ATOM 2315 C CA . ALA A 1 295 ? 10.635 -5.789 -3.543 1.00 88.69 295 ALA A CA 1
ATOM 2316 C C . ALA A 1 295 ? 10.110 -4.648 -2.656 1.00 88.69 295 ALA A C 1
ATOM 2318 O O . ALA A 1 295 ? 10.275 -3.481 -3.008 1.00 88.69 295 ALA A O 1
ATOM 2319 N N . ALA A 1 296 ? 9.462 -4.979 -1.536 1.00 93.31 296 ALA A N 1
ATOM 2320 C CA . ALA A 1 296 ? 8.828 -4.030 -0.625 1.00 93.31 296 ALA A CA 1
ATOM 2321 C C . ALA A 1 296 ? 9.074 -4.429 0.845 1.00 93.31 296 ALA A C 1
ATOM 2323 O O . ALA A 1 296 ? 8.125 -4.817 1.529 1.00 93.31 296 ALA A O 1
ATOM 2324 N N . PRO A 1 297 ? 10.319 -4.353 1.353 1.00 95.44 297 PRO A N 1
ATOM 2325 C CA . PRO A 1 297 ? 10.701 -4.957 2.634 1.00 95.44 297 PRO A CA 1
ATOM 2326 C C . PRO A 1 297 ? 9.861 -4.450 3.805 1.00 95.44 297 PRO A C 1
ATOM 2328 O O . PRO A 1 297 ? 9.181 -5.242 4.446 1.00 95.44 297 PRO A O 1
ATOM 2331 N N . THR A 1 298 ? 9.780 -3.133 4.007 1.00 97.06 298 THR A N 1
ATOM 2332 C CA . THR A 1 298 ? 9.009 -2.543 5.116 1.00 97.06 298 THR A CA 1
ATOM 2333 C C . THR A 1 298 ? 7.506 -2.821 5.013 1.00 97.06 298 THR A C 1
ATOM 2335 O O . THR A 1 298 ? 6.818 -2.927 6.026 1.00 97.06 298 THR A O 1
ATOM 2338 N N . TYR A 1 299 ? 6.964 -2.950 3.796 1.00 98.06 299 TYR A N 1
ATOM 2339 C CA . TYR A 1 299 ? 5.550 -3.296 3.621 1.00 98.06 299 TYR A CA 1
ATOM 2340 C C . TYR A 1 299 ? 5.296 -4.786 3.878 1.00 98.06 299 TYR A C 1
ATOM 2342 O O . TYR A 1 299 ? 4.296 -5.138 4.500 1.00 98.06 299 TYR A O 1
ATOM 2350 N N . GLY A 1 300 ? 6.227 -5.650 3.465 1.00 98.19 300 GLY A N 1
ATOM 2351 C CA . GLY A 1 300 ? 6.228 -7.067 3.815 1.00 98.19 300 GLY A CA 1
ATOM 2352 C C . GLY A 1 300 ? 6.321 -7.283 5.326 1.00 98.19 300 GLY A C 1
ATOM 2353 O O . GLY A 1 300 ? 5.511 -8.023 5.874 1.00 98.19 300 GLY A O 1
ATOM 2354 N N . GLU A 1 301 ? 7.228 -6.580 6.010 1.00 98.56 301 GLU A N 1
ATOM 2355 C CA . GLU A 1 301 ? 7.368 -6.603 7.475 1.00 98.56 301 GLU A CA 1
ATOM 2356 C C . GLU A 1 301 ? 6.080 -6.172 8.183 1.00 98.56 301 GLU A C 1
ATOM 2358 O O . GLU A 1 301 ? 5.658 -6.822 9.137 1.00 98.56 301 GLU A O 1
ATOM 2363 N N . LEU A 1 302 ? 5.405 -5.124 7.695 1.00 98.81 302 LEU A N 1
ATOM 2364 C CA . LEU A 1 302 ? 4.121 -4.689 8.253 1.00 98.81 302 LEU A CA 1
ATOM 2365 C C . LEU A 1 302 ? 3.073 -5.800 8.147 1.00 98.81 302 LEU A C 1
ATOM 2367 O O . LEU A 1 302 ? 2.389 -6.092 9.129 1.00 98.81 302 LEU A O 1
ATOM 2371 N N . ILE A 1 303 ? 2.938 -6.419 6.969 1.00 98.75 303 ILE A N 1
ATOM 2372 C CA . ILE A 1 303 ? 1.955 -7.491 6.756 1.00 98.75 303 ILE A CA 1
ATOM 2373 C C . ILE A 1 303 ? 2.310 -8.715 7.605 1.00 98.75 303 ILE A C 1
ATOM 2375 O O . ILE A 1 303 ? 1.415 -9.335 8.172 1.00 98.75 303 ILE A O 1
ATOM 2379 N N . GLU A 1 304 ? 3.595 -9.036 7.747 1.00 98.75 304 GLU A N 1
ATOM 2380 C CA . GLU A 1 304 ? 4.064 -10.142 8.584 1.00 98.75 304 GLU A CA 1
ATOM 2381 C C . GLU A 1 304 ? 3.812 -9.882 10.078 1.00 98.75 304 GLU A C 1
ATOM 2383 O O . GLU A 1 304 ? 3.310 -10.753 10.787 1.00 98.75 304 GLU A O 1
ATOM 2388 N N . HIS A 1 305 ? 4.054 -8.669 10.575 1.00 98.81 305 HIS A N 1
ATOM 2389 C CA . HIS A 1 305 ? 3.681 -8.314 11.946 1.00 98.81 305 HIS A CA 1
ATOM 2390 C C . HIS A 1 305 ? 2.169 -8.373 12.158 1.00 98.81 305 HIS A C 1
ATOM 2392 O O . HIS A 1 305 ? 1.708 -8.903 13.169 1.00 98.81 305 HIS A O 1
ATOM 2398 N N . PHE A 1 306 ? 1.381 -7.900 11.193 1.00 98.81 306 PHE A N 1
ATOM 2399 C CA . PHE A 1 306 ? -0.074 -8.009 11.259 1.00 98.81 306 PHE A CA 1
ATOM 2400 C C . PHE A 1 306 ? -0.528 -9.478 11.261 1.00 98.81 306 PHE A C 1
ATOM 2402 O O . PHE A 1 306 ? -1.415 -9.855 12.031 1.00 98.81 306 PHE A O 1
ATOM 2409 N N . HIS A 1 307 ? 0.126 -10.327 10.466 1.00 98.75 307 HIS A N 1
ATOM 2410 C CA . HIS A 1 307 ? -0.098 -11.768 10.443 1.00 98.75 307 HIS A CA 1
ATOM 2411 C C . HIS A 1 307 ? 0.168 -12.405 11.808 1.00 98.75 307 HIS A C 1
ATOM 2413 O O . HIS A 1 307 ? -0.682 -13.138 12.310 1.00 98.75 307 HIS A O 1
ATOM 2419 N N . GLN A 1 308 ? 1.292 -12.078 12.443 1.00 98.69 308 GLN A N 1
ATOM 2420 C CA . GLN A 1 308 ? 1.654 -12.588 13.768 1.00 98.69 308 GLN A CA 1
ATOM 2421 C C . GLN A 1 308 ? 0.649 -12.169 14.850 1.00 98.69 308 GLN A C 1
ATOM 2423 O O . GLN A 1 308 ? 0.338 -12.959 15.739 1.00 98.69 308 GLN A O 1
ATOM 2428 N N . LEU A 1 309 ? 0.113 -10.949 14.760 1.00 98.69 309 LEU A N 1
ATOM 2429 C CA . LEU A 1 309 ? -0.866 -10.422 15.715 1.00 98.69 309 LEU A CA 1
ATOM 2430 C C . LEU A 1 309 ? -2.266 -11.027 15.539 1.00 98.69 309 LEU A C 1
ATOM 2432 O O . LEU A 1 309 ? -3.003 -11.175 16.512 1.00 98.69 309 LEU A O 1
ATOM 2436 N N . THR A 1 310 ? -2.664 -11.339 14.304 1.00 98.38 310 THR A N 1
ATOM 2437 C CA . THR A 1 310 ? -4.076 -11.606 13.970 1.00 98.38 310 THR A CA 1
ATOM 2438 C C . THR A 1 310 ? -4.345 -12.989 13.377 1.00 98.38 310 THR A C 1
ATOM 2440 O O . THR A 1 310 ? -5.505 -13.387 13.242 1.00 98.38 310 THR A O 1
ATOM 2443 N N . GLY A 1 311 ? -3.300 -13.712 12.974 1.00 98.25 311 GLY A N 1
ATOM 2444 C CA . GLY A 1 311 ? -3.391 -14.931 12.171 1.00 98.25 311 GLY A CA 1
ATOM 2445 C C . GLY A 1 311 ? -3.847 -14.698 10.723 1.00 98.25 311 GLY A C 1
ATOM 2446 O O . GLY A 1 311 ? -4.172 -15.667 10.031 1.00 98.25 311 GLY A O 1
ATOM 2447 N N . VAL A 1 312 ? -3.920 -13.443 10.259 1.00 98.25 312 VAL A N 1
ATOM 2448 C CA . VAL A 1 312 ? -4.359 -13.058 8.907 1.00 98.25 312 VAL A CA 1
ATOM 2449 C C . VAL A 1 312 ? -3.214 -12.342 8.173 1.00 98.25 312 VAL A C 1
ATOM 2451 O O . VAL A 1 312 ? -2.865 -11.234 8.561 1.00 98.25 312 VAL A O 1
ATOM 2454 N N . PRO A 1 313 ? -2.635 -12.907 7.096 1.00 98.06 313 PRO A N 1
ATOM 2455 C CA . PRO A 1 313 ? -1.525 -12.310 6.347 1.00 98.06 313 PRO A CA 1
ATOM 2456 C C . PRO A 1 313 ? -2.003 -11.303 5.292 1.00 98.06 313 PRO A C 1
ATOM 2458 O O . PRO A 1 313 ? -1.426 -11.200 4.212 1.00 98.06 313 PRO A O 1
ATOM 2461 N N . VAL A 1 314 ? -3.099 -10.599 5.568 1.00 98.38 314 VAL A N 1
ATOM 2462 C CA . VAL A 1 314 ? -3.754 -9.674 4.639 1.00 98.38 314 VAL A CA 1
ATOM 2463 C C . VAL A 1 314 ? -3.912 -8.333 5.328 1.00 98.38 314 VAL A C 1
ATOM 2465 O O . VAL A 1 314 ? -4.265 -8.290 6.500 1.00 98.38 314 VAL A O 1
ATOM 2468 N N . VAL A 1 315 ? -3.722 -7.244 4.590 1.00 98.50 315 VAL A N 1
ATOM 2469 C CA . VAL A 1 315 ? -4.071 -5.885 5.020 1.00 98.50 315 VAL A CA 1
ATOM 2470 C C . VAL A 1 315 ? -4.962 -5.246 3.956 1.00 98.50 315 VAL A C 1
ATOM 2472 O O . VAL A 1 315 ? -4.743 -5.434 2.756 1.00 98.50 315 VAL A O 1
ATOM 2475 N N . LEU A 1 316 ? -5.982 -4.492 4.372 1.00 97.81 316 LEU A N 1
ATOM 2476 C CA . LEU A 1 316 ? -6.777 -3.685 3.447 1.00 97.81 316 LEU A CA 1
ATOM 2477 C C . LEU A 1 316 ? -5.941 -2.485 3.019 1.00 97.81 316 LEU A C 1
ATOM 2479 O O . LEU A 1 316 ? -5.459 -1.744 3.872 1.00 97.81 316 LEU A O 1
ATOM 2483 N N . HIS A 1 317 ? -5.818 -2.247 1.713 1.00 95.94 317 HIS A N 1
ATOM 2484 C CA . HIS A 1 317 ? -5.152 -1.050 1.207 1.00 95.94 317 HIS A CA 1
ATOM 2485 C C . HIS A 1 317 ? -5.966 -0.285 0.150 1.00 95.94 317 HIS A C 1
ATOM 2487 O O . HIS A 1 317 ? -6.785 -0.822 -0.607 1.00 95.94 317 HIS A O 1
ATOM 2493 N N . THR A 1 318 ? -5.738 1.024 0.093 1.00 95.56 318 THR A N 1
ATOM 2494 C CA . THR A 1 318 ? -6.224 1.913 -0.967 1.00 95.56 318 THR A CA 1
ATOM 2495 C C . THR A 1 318 ? -5.239 3.057 -1.182 1.00 95.56 318 THR A C 1
ATOM 2497 O O . THR A 1 318 ? -4.379 3.307 -0.353 1.00 95.56 318 THR A O 1
ATOM 2500 N N . SER A 1 319 ? -5.383 3.805 -2.278 1.00 95.31 319 SER A N 1
ATOM 2501 C CA . SER A 1 319 ? -4.584 5.007 -2.548 1.00 95.31 319 SER A CA 1
ATOM 2502 C C . SER A 1 319 ? -4.570 6.003 -1.388 1.00 95.31 319 SER A C 1
ATOM 2504 O O . SER A 1 319 ? -5.631 6.293 -0.839 1.00 95.31 319 SER A O 1
ATOM 2506 N N . PHE A 1 320 ? -3.414 6.569 -1.045 1.00 96.19 320 PHE A N 1
ATOM 2507 C CA . PHE A 1 320 ? -3.312 7.659 -0.076 1.00 96.19 320 PHE A CA 1
ATOM 2508 C C . PHE A 1 320 ? -3.618 8.988 -0.760 1.00 96.19 320 PHE A C 1
ATOM 2510 O O . PHE A 1 320 ? -2.780 9.577 -1.434 1.00 96.19 320 PHE A O 1
ATOM 2517 N N . ASN A 1 321 ? -4.885 9.377 -0.660 1.00 92.38 321 ASN A N 1
ATOM 2518 C CA . ASN A 1 321 ? -5.480 10.594 -1.199 1.00 92.38 321 ASN A CA 1
ATOM 2519 C C . ASN A 1 321 ? -6.923 10.721 -0.687 1.00 92.38 321 ASN A C 1
ATOM 2521 O O . ASN A 1 321 ? -7.448 9.807 -0.053 1.00 92.38 321 ASN A O 1
ATOM 2525 N N . ASP A 1 322 ? -7.605 11.793 -1.055 1.00 85.88 322 ASP A N 1
ATOM 2526 C CA . ASP A 1 322 ? -9.070 11.865 -1.047 1.00 85.88 322 ASP A CA 1
ATOM 2527 C C . ASP A 1 322 ? -9.552 12.174 -2.483 1.00 85.88 322 ASP A C 1
ATOM 2529 O O . ASP A 1 322 ? -9.427 11.314 -3.360 1.00 85.88 322 ASP A O 1
ATOM 2533 N N . ARG A 1 323 ? -10.006 13.397 -2.785 1.00 83.75 323 ARG A N 1
ATOM 2534 C CA . ARG A 1 323 ? -10.423 13.843 -4.131 1.00 83.75 323 ARG A CA 1
ATOM 2535 C C . ARG A 1 323 ? -9.278 14.446 -4.953 1.00 83.75 323 ARG A C 1
ATOM 2537 O O . ARG A 1 323 ? -9.494 15.319 -5.787 1.00 83.75 323 ARG A O 1
ATOM 2544 N N . GLU A 1 324 ? -8.059 13.993 -4.701 1.00 87.56 324 GLU A N 1
ATOM 2545 C CA . GLU A 1 324 ? -6.816 14.506 -5.286 1.00 87.56 324 GLU A CA 1
ATOM 2546 C C . GLU A 1 324 ? -5.950 13.359 -5.843 1.00 87.56 324 GLU A C 1
ATOM 2548 O O . GLU A 1 324 ? -6.284 12.185 -5.638 1.00 87.56 324 GLU A O 1
ATOM 2553 N N . PRO A 1 325 ? -4.866 13.637 -6.592 1.00 91.38 325 PRO A N 1
ATOM 2554 C CA . PRO A 1 325 ? -3.887 12.613 -6.957 1.00 91.38 325 PRO A CA 1
ATOM 2555 C C . PRO A 1 325 ? -3.308 11.888 -5.732 1.00 91.38 325 PRO A C 1
ATOM 2557 O O . PRO A 1 325 ? -3.417 12.370 -4.611 1.00 91.38 325 PRO A O 1
ATOM 2560 N N . ILE A 1 326 ? -2.689 10.725 -5.942 1.00 94.62 326 ILE A N 1
ATOM 2561 C CA . ILE A 1 326 ? -1.947 10.038 -4.874 1.00 94.62 326 ILE A CA 1
ATOM 2562 C C . ILE A 1 326 ? -0.854 10.980 -4.355 1.00 94.62 326 ILE A C 1
ATOM 2564 O O . ILE A 1 326 ?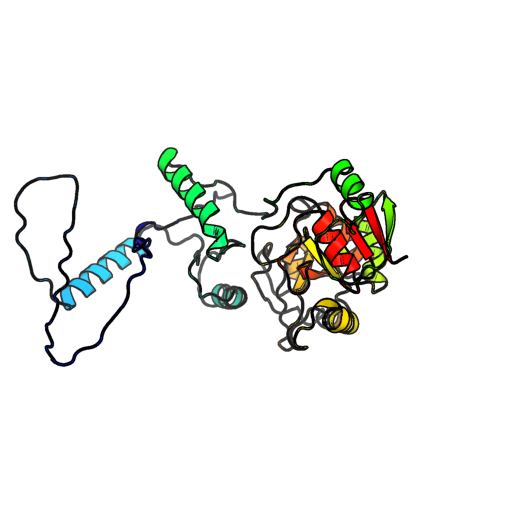 -0.212 11.670 -5.152 1.00 94.62 326 ILE A O 1
ATOM 2568 N N . VAL A 1 327 ? -0.678 11.038 -3.034 1.00 94.31 327 VAL A N 1
ATOM 2569 C CA . VAL A 1 327 ? 0.364 11.865 -2.413 1.00 94.31 327 VAL A CA 1
ATOM 2570 C C . VAL A 1 327 ? 1.747 11.453 -2.918 1.00 94.31 327 VAL A C 1
ATOM 2572 O O . VAL A 1 327 ? 2.024 10.273 -3.097 1.00 94.31 327 VAL A O 1
ATOM 2575 N N . GLU A 1 328 ? 2.620 12.434 -3.138 1.00 94.44 328 GLU A N 1
ATOM 2576 C CA . GLU A 1 328 ? 3.967 12.202 -3.687 1.00 94.44 328 GLU A CA 1
ATOM 2577 C C . GLU A 1 328 ? 5.045 12.607 -2.687 1.00 94.44 328 GLU A C 1
ATOM 2579 O O . GLU A 1 328 ? 5.923 11.812 -2.372 1.00 94.44 328 GLU A O 1
ATOM 2584 N N . THR A 1 329 ? 4.945 13.828 -2.153 1.00 95.00 329 THR A N 1
ATOM 2585 C CA . THR A 1 329 ? 5.917 14.388 -1.211 1.00 95.00 329 THR A CA 1
ATOM 2586 C C . THR A 1 329 ? 5.483 14.153 0.242 1.00 95.00 329 THR A C 1
ATOM 2588 O O . THR A 1 329 ? 4.279 14.035 0.499 1.00 95.00 329 THR A O 1
ATOM 2591 N N . PRO A 1 330 ? 6.410 14.188 1.220 1.00 94.75 330 PRO A N 1
ATOM 2592 C CA . PRO A 1 330 ? 6.050 14.161 2.638 1.00 94.75 330 PRO A CA 1
ATOM 2593 C C . PRO A 1 330 ? 5.063 15.277 3.013 1.00 94.75 330 PRO A C 1
ATOM 2595 O O . PRO A 1 330 ? 4.106 15.045 3.743 1.00 94.75 330 PRO A O 1
ATOM 2598 N N . ALA A 1 331 ? 5.222 16.475 2.437 1.00 91.25 331 ALA A N 1
ATOM 2599 C CA . ALA A 1 331 ? 4.292 17.584 2.646 1.00 91.25 331 ALA A CA 1
ATOM 2600 C C . ALA A 1 331 ? 2.882 17.289 2.101 1.00 91.25 331 ALA A C 1
ATOM 2602 O O . ALA A 1 331 ? 1.902 17.671 2.735 1.00 91.25 331 ALA A O 1
ATOM 2603 N N . HIS A 1 332 ? 2.761 16.587 0.964 1.00 91.62 332 HIS A N 1
ATOM 2604 C CA . HIS A 1 332 ? 1.460 16.126 0.464 1.00 91.62 332 HIS A CA 1
ATOM 2605 C C . HIS A 1 332 ? 0.832 15.121 1.436 1.00 91.62 332 HIS A C 1
ATOM 2607 O O . HIS A 1 332 ? -0.329 15.283 1.789 1.00 91.62 332 HIS A O 1
ATOM 2613 N N . ALA A 1 333 ? 1.598 14.133 1.914 1.00 93.31 333 ALA A N 1
ATOM 2614 C CA . ALA A 1 333 ? 1.101 13.133 2.862 1.00 93.31 333 ALA A CA 1
ATOM 2615 C C . ALA A 1 333 ? 0.576 13.769 4.158 1.00 93.31 333 ALA A C 1
ATOM 2617 O O . ALA A 1 333 ? -0.523 13.438 4.603 1.00 93.31 333 ALA A O 1
ATOM 2618 N N . LEU A 1 334 ? 1.319 14.728 4.720 1.00 91.69 334 LEU A N 1
ATOM 2619 C CA . LEU A 1 334 ? 0.909 15.465 5.917 1.00 91.69 334 LEU A CA 1
ATOM 2620 C C . LEU A 1 334 ? -0.326 16.335 5.659 1.00 91.69 334 LEU A C 1
ATOM 2622 O O . LEU A 1 334 ? -1.261 16.321 6.456 1.00 91.69 334 LEU A O 1
ATOM 2626 N N . ALA A 1 335 ? -0.376 17.042 4.528 1.00 87.75 335 ALA A N 1
ATOM 2627 C CA . ALA A 1 335 ? -1.533 17.859 4.173 1.00 87.75 335 ALA A CA 1
ATOM 2628 C C . ALA A 1 335 ? -2.802 17.006 3.990 1.00 87.75 335 ALA A C 1
ATOM 2630 O O . ALA A 1 335 ? -3.865 17.357 4.509 1.00 87.75 335 ALA A O 1
ATOM 2631 N N . THR A 1 336 ? -2.693 15.858 3.314 1.00 89.06 336 THR A N 1
ATOM 2632 C CA . THR A 1 336 ? -3.794 14.897 3.180 1.00 89.06 336 THR A CA 1
ATOM 2633 C C . THR A 1 336 ? -4.182 14.315 4.540 1.00 89.06 336 THR A C 1
ATOM 2635 O O . THR A 1 336 ? -5.373 14.214 4.820 1.00 89.06 336 THR A O 1
ATOM 2638 N N . PHE A 1 337 ? -3.223 13.983 5.412 1.00 90.31 337 PHE A N 1
ATOM 2639 C CA . PHE A 1 337 ? -3.493 13.504 6.773 1.00 90.31 337 PHE A CA 1
ATOM 2640 C C . PHE A 1 337 ? -4.264 14.519 7.625 1.00 90.31 337 PHE A C 1
ATOM 2642 O O . PHE A 1 337 ? -5.255 14.164 8.256 1.00 90.31 337 PHE A O 1
ATOM 2649 N N . GLN A 1 338 ? -3.871 15.793 7.610 1.00 84.88 338 GLN A N 1
ATOM 2650 C CA . GLN A 1 338 ? -4.585 16.838 8.354 1.00 84.88 338 GLN A CA 1
ATOM 2651 C C . GLN A 1 338 ? -6.007 17.043 7.821 1.00 84.88 338 GLN A C 1
ATOM 2653 O O . GLN A 1 338 ? -6.952 17.242 8.591 1.00 84.88 338 GLN A O 1
ATOM 2658 N N . ALA A 1 339 ? -6.153 16.951 6.499 1.00 81.50 339 ALA A N 1
ATOM 2659 C CA . ALA A 1 339 ? -7.412 17.127 5.802 1.00 81.50 339 ALA A CA 1
ATOM 2660 C C . ALA A 1 339 ? -8.397 15.958 5.953 1.00 81.50 339 ALA A C 1
ATOM 2662 O O . ALA A 1 339 ? -9.606 16.188 5.918 1.00 81.50 339 ALA A O 1
ATOM 2663 N N . CYS A 1 340 ? -7.893 14.728 6.055 1.00 81.62 340 CYS A N 1
ATOM 2664 C CA . CYS A 1 340 ? -8.690 13.504 6.101 1.00 81.62 340 CYS A CA 1
ATOM 2665 C C . CYS A 1 340 ? -8.803 12.998 7.534 1.00 81.62 340 CYS A C 1
ATOM 2667 O O . CYS A 1 340 ? -7.847 13.081 8.294 1.00 81.62 340 CYS A O 1
ATOM 2669 N N . ASP A 1 341 ? -9.930 12.397 7.896 1.00 84.06 341 ASP A N 1
ATOM 2670 C CA . ASP A 1 341 ? -10.122 11.772 9.208 1.00 84.06 341 ASP A CA 1
ATOM 2671 C C . ASP A 1 341 ? -9.398 10.408 9.293 1.00 84.06 341 ASP A C 1
ATOM 2673 O O . ASP A 1 341 ? -10.014 9.348 9.370 1.00 84.06 341 ASP A O 1
ATOM 2677 N N . LEU A 1 342 ? -8.067 10.453 9.175 1.00 91.75 342 LEU A N 1
ATOM 2678 C CA . LEU A 1 342 ? -7.134 9.365 9.461 1.00 91.75 342 LEU A CA 1
ATOM 2679 C C . LEU A 1 342 ? -6.755 9.395 10.941 1.00 91.75 342 LEU A C 1
ATOM 2681 O O . LEU A 1 342 ? -6.585 10.474 11.518 1.00 91.75 342 LEU A O 1
ATOM 2685 N N . ASP A 1 343 ? -6.569 8.211 11.520 1.00 94.81 343 ASP A N 1
ATOM 2686 C CA . ASP A 1 343 ? -6.183 8.066 12.924 1.00 94.81 343 ASP A CA 1
ATOM 2687 C C . ASP A 1 343 ? -4.690 8.371 13.124 1.00 94.81 343 ASP A C 1
ATOM 2689 O O . ASP A 1 343 ? -4.313 9.009 14.105 1.00 94.81 343 ASP A O 1
ATOM 2693 N N . ALA A 1 344 ? -3.851 7.976 12.161 1.00 96.62 344 ALA A N 1
ATOM 2694 C CA . ALA A 1 344 ? -2.424 8.285 12.136 1.00 96.62 344 ALA A CA 1
ATOM 2695 C C . ALA A 1 344 ? -1.855 8.272 10.710 1.00 96.62 344 ALA A C 1
ATOM 2697 O O . ALA A 1 344 ? -2.514 7.833 9.763 1.00 96.62 344 ALA A O 1
ATOM 2698 N N . ALA A 1 345 ? -0.614 8.724 10.554 1.00 97.38 345 ALA A N 1
ATOM 2699 C CA . ALA A 1 345 ? 0.175 8.536 9.344 1.00 97.38 345 ALA A CA 1
ATOM 2700 C C . ALA A 1 345 ? 1.612 8.117 9.681 1.00 97.38 345 ALA A C 1
ATOM 2702 O O . ALA A 1 345 ? 2.290 8.760 10.476 1.00 97.38 345 ALA A O 1
ATOM 2703 N N . CYS A 1 346 ? 2.089 7.060 9.034 1.00 98.38 346 CYS A N 1
ATOM 2704 C CA . CYS A 1 346 ? 3.481 6.631 9.060 1.00 98.38 346 CYS A CA 1
ATOM 2705 C C . CYS A 1 346 ? 4.193 7.235 7.845 1.00 98.38 346 CYS A C 1
ATOM 2707 O O . CYS A 1 346 ? 3.879 6.875 6.706 1.00 98.38 346 CYS A O 1
ATOM 2709 N N . VAL A 1 347 ? 5.119 8.166 8.078 1.00 98.00 347 VAL A N 1
ATOM 2710 C CA . VAL A 1 347 ? 5.882 8.861 7.032 1.00 98.00 347 VAL A CA 1
ATOM 2711 C C . VAL A 1 347 ? 7.362 8.564 7.229 1.00 98.00 347 VAL A C 1
ATOM 2713 O O . VAL A 1 347 ? 8.015 9.148 8.095 1.00 98.00 347 VAL A O 1
ATOM 2716 N N . GLY A 1 348 ? 7.890 7.620 6.448 1.00 98.00 348 GLY A N 1
ATOM 2717 C CA . GLY A 1 348 ? 9.191 7.023 6.739 1.00 98.00 348 GLY A CA 1
ATOM 2718 C C . GLY A 1 348 ? 9.164 6.355 8.114 1.00 98.00 348 GLY A C 1
ATOM 2719 O O . GLY A 1 348 ? 8.256 5.595 8.433 1.00 98.00 348 GLY A O 1
ATOM 2720 N N . GLU A 1 349 ? 10.127 6.703 8.956 1.00 97.62 349 GLU A N 1
ATOM 2721 C CA . GLU A 1 349 ? 10.248 6.232 10.343 1.00 97.62 349 GLU A CA 1
ATOM 2722 C C . GLU A 1 349 ? 9.482 7.078 11.375 1.00 97.62 349 GLU A C 1
ATOM 2724 O O . GLU A 1 349 ? 9.627 6.878 12.581 1.00 97.62 349 GLU A O 1
ATOM 2729 N N . TYR A 1 350 ? 8.693 8.055 10.927 1.00 98.38 350 TYR A N 1
ATOM 2730 C CA . TYR A 1 350 ? 7.937 8.929 11.815 1.00 98.38 350 TYR A CA 1
ATOM 2731 C C . TYR A 1 350 ? 6.477 8.502 11.880 1.00 98.38 350 TYR A C 1
ATOM 2733 O O . TYR A 1 350 ? 5.799 8.405 10.854 1.00 98.38 350 TYR A O 1
ATOM 2741 N N . LEU A 1 351 ? 5.984 8.308 13.097 1.00 98.31 351 LEU A N 1
ATOM 2742 C CA . LEU A 1 351 ? 4.562 8.198 13.372 1.00 98.31 351 LEU A CA 1
ATOM 2743 C C . LEU A 1 351 ? 4.004 9.591 13.662 1.00 98.31 351 LEU A C 1
ATOM 2745 O O . LEU A 1 351 ? 4.528 10.313 14.512 1.00 98.31 351 LEU A O 1
ATOM 2749 N N . VAL A 1 352 ? 2.945 9.948 12.945 1.00 96.38 352 VAL A N 1
ATOM 2750 C CA . VAL A 1 352 ? 2.229 11.219 13.038 1.00 96.38 352 VAL A CA 1
ATOM 2751 C C . VAL A 1 352 ? 0.811 10.947 13.517 1.00 96.38 352 VAL A C 1
ATOM 2753 O O . VAL A 1 352 ? 0.095 10.152 12.909 1.00 96.38 352 VAL A O 1
ATOM 2756 N N . GLU A 1 353 ? 0.392 11.622 14.582 1.00 93.88 353 GLU A N 1
ATOM 2757 C CA . GLU A 1 353 ? -0.911 11.422 15.220 1.00 93.88 353 GLU A CA 1
ATOM 2758 C C . GLU A 1 353 ? -1.607 12.762 15.451 1.00 93.88 353 GLU A C 1
ATOM 2760 O O . GLU A 1 353 ? -0.963 13.798 15.632 1.00 93.88 353 GLU A O 1
ATOM 2765 N N . ARG A 1 354 ? -2.942 12.756 15.430 1.00 86.62 354 ARG A N 1
ATOM 2766 C CA . ARG A 1 354 ? -3.732 13.949 15.766 1.00 86.62 354 ARG A CA 1
ATOM 2767 C C . ARG A 1 354 ? -3.478 14.317 17.233 1.00 86.62 354 ARG A C 1
ATOM 2769 O O . ARG A 1 354 ? -3.411 13.428 18.078 1.00 86.62 354 ARG A O 1
ATOM 2776 N N . SER A 1 355 ? -3.299 15.612 17.503 1.00 78.38 355 SER A N 1
ATOM 2777 C CA . SER A 1 355 ? -3.135 16.134 18.871 1.00 78.38 355 SER A CA 1
ATOM 2778 C C . SER A 1 355 ? -4.425 16.106 19.675 1.00 78.38 355 SER A C 1
ATOM 2780 O O . SER A 1 355 ? -5.501 16.295 19.058 1.00 78.38 355 SER A O 1
#

pLDDT: mean 73.23, std 27.47, range [21.97, 98.81]

Organism: NCBI:txid28893